Protein AF-A0A9E0WJI7-F1 (afdb_monomer)

Sequence (264 aa):
MSFRKLLLAGAALATSAAALSAPASASIIDRPHFKVLGVVIVWGANDADGSTPIATDFVINDAADTDLIAADGRTVVTGSLTATPDAAAIAASGFSALDLNGTEIGDGDGDLDLNDTFAAFDVTGATIGGSALTYDSSFYVASNTAFDITAEIQSSTVSGDFTLADVGYALSSTQTGTDGALTFGGNARDVGASGAFSAPANLAAFAAGPNLVFSGTERTADSAGSIVQQSVRFDAQYSLGPVAGYDLSQGSGSVEAQLAYTVF

Secondary structure (DSSP, 8-state):
-------------------------------------EEEEEEEEETTT--SSEEEEEEEESSS-EES----EE-EETTS-PBPPPHHHHHHHT-BS---SS-----SSSSB-TT--------TTPEE-SGGGEEEEEEEEEESS--EEEEEEEEEEEEET--GGGEEEEEEEESSEEETTEEE-TTB--HHHHSEE----SGGGGGGS-EEEEE-SS-SB-SS--TGGG-EEEEEEEEESTTT-EEGGG--EEEEEEEEEEE-

pLDDT: mean 71.77, std 17.23, range [37.66, 95.44]

Mean predicted aligned error: 14.34 Å

Structure (mmCIF, N/CA/C/O backbone):
data_AF-A0A9E0WJI7-F1
#
_entry.id   AF-A0A9E0WJI7-F1
#
loop_
_atom_site.group_PDB
_atom_site.id
_atom_site.type_symbol
_atom_site.label_atom_id
_atom_site.label_alt_id
_atom_site.label_comp_id
_atom_site.label_asym_id
_atom_site.label_entity_id
_atom_site.label_seq_id
_atom_site.pdbx_PDB_ins_code
_atom_site.Cartn_x
_atom_site.Cartn_y
_atom_site.Cartn_z
_atom_site.occupancy
_atom_site.B_iso_or_equiv
_atom_site.auth_seq_id
_atom_site.auth_comp_id
_atom_site.auth_asym_id
_atom_site.auth_atom_id
_atom_site.pdbx_PDB_model_num
ATOM 1 N N . MET A 1 1 ? 80.357 -58.635 -77.293 1.00 37.88 1 MET A N 1
ATOM 2 C CA . MET A 1 1 ? 81.149 -58.237 -76.113 1.00 37.88 1 MET A CA 1
ATOM 3 C C . MET A 1 1 ? 80.263 -58.266 -74.879 1.00 37.88 1 MET A C 1
ATOM 5 O O . MET A 1 1 ? 79.147 -57.781 -74.947 1.00 37.88 1 MET A O 1
ATOM 9 N N . SER A 1 2 ? 80.813 -58.853 -73.817 1.00 37.66 2 SER A N 1
ATOM 10 C CA . SER A 1 2 ? 80.528 -58.743 -72.379 1.00 37.66 2 SER A CA 1
ATOM 11 C C . SER A 1 2 ? 79.107 -58.875 -71.816 1.00 37.66 2 SER A C 1
ATOM 13 O O . SER A 1 2 ? 78.247 -58.011 -71.928 1.00 37.66 2 SER A O 1
ATOM 15 N N . PHE A 1 3 ? 78.990 -59.952 -71.047 1.00 41.44 3 PHE A N 1
ATOM 16 C CA . PHE A 1 3 ? 78.007 -60.289 -70.032 1.00 41.44 3 PHE A CA 1
ATOM 17 C C . PHE A 1 3 ? 78.071 -59.400 -68.769 1.00 41.44 3 PHE A C 1
ATOM 19 O O . PHE A 1 3 ? 79.143 -58.937 -68.388 1.00 41.44 3 PHE A O 1
ATOM 26 N N . ARG A 1 4 ? 76.927 -59.377 -68.058 1.00 43.25 4 ARG A N 1
ATOM 27 C CA . ARG A 1 4 ? 76.736 -59.335 -66.586 1.00 43.25 4 ARG A CA 1
ATOM 28 C C . ARG A 1 4 ? 77.092 -58.056 -65.810 1.00 43.25 4 ARG A C 1
ATOM 30 O O . ARG A 1 4 ? 78.258 -57.729 -65.641 1.00 43.25 4 ARG A O 1
ATOM 37 N N . LYS A 1 5 ? 76.064 -57.502 -65.153 1.00 45.22 5 LYS A N 1
ATOM 38 C CA . LYS A 1 5 ? 75.982 -57.125 -63.719 1.00 45.22 5 LYS A CA 1
ATOM 39 C C . LYS A 1 5 ? 74.476 -57.026 -63.377 1.00 45.22 5 LYS A C 1
ATOM 41 O O . LYS A 1 5 ? 73.755 -56.369 -64.112 1.00 45.22 5 LYS A O 1
ATOM 46 N N . LEU A 1 6 ? 73.931 -57.948 -62.568 1.00 40.91 6 LEU A N 1
ATOM 47 C CA . LEU A 1 6 ? 73.653 -57.782 -61.121 1.00 40.91 6 LEU A CA 1
ATOM 48 C C . LEU A 1 6 ? 72.697 -56.595 -60.854 1.00 40.91 6 LEU A C 1
ATOM 50 O O . LEU A 1 6 ? 72.987 -55.503 -61.306 1.00 40.91 6 LEU A O 1
ATOM 54 N N . LEU A 1 7 ? 71.601 -56.668 -60.102 1.00 42.72 7 LEU A N 1
ATOM 55 C CA . LEU A 1 7 ? 71.128 -57.650 -59.136 1.00 42.72 7 LEU A CA 1
ATOM 56 C C . LEU A 1 7 ? 69.647 -57.329 -58.832 1.00 42.72 7 LEU A C 1
ATOM 58 O O . LEU A 1 7 ? 69.239 -56.175 -58.758 1.00 42.72 7 LEU A O 1
ATOM 62 N N . LEU A 1 8 ? 68.891 -58.403 -58.663 1.00 40.06 8 LEU A N 1
ATOM 63 C CA . LEU A 1 8 ? 67.593 -58.565 -58.019 1.00 40.06 8 LEU A CA 1
ATOM 64 C C . LEU A 1 8 ? 67.468 -57.821 -56.668 1.00 40.06 8 LEU A C 1
ATOM 66 O O . LEU A 1 8 ? 68.364 -57.971 -55.843 1.00 40.06 8 LEU A O 1
ATOM 70 N N . ALA A 1 9 ? 66.352 -57.118 -56.423 1.00 40.16 9 ALA A N 1
ATOM 71 C CA . ALA A 1 9 ? 65.541 -57.183 -55.188 1.00 40.16 9 ALA A CA 1
ATOM 72 C C . ALA A 1 9 ? 64.646 -55.941 -55.017 1.00 40.16 9 ALA A C 1
ATOM 74 O O . ALA A 1 9 ? 65.104 -54.813 -55.165 1.00 40.16 9 ALA A O 1
ATOM 75 N N . GLY A 1 10 ? 63.398 -56.161 -54.595 1.00 40.16 10 GLY A N 1
ATOM 76 C CA . GLY A 1 10 ? 62.654 -55.154 -53.835 1.00 40.16 10 GLY A CA 1
ATOM 77 C C . GLY A 1 10 ? 61.413 -54.573 -54.500 1.00 40.16 10 GLY A C 1
ATOM 78 O O . GLY A 1 10 ? 61.270 -53.360 -54.571 1.00 40.16 10 GLY A O 1
ATOM 79 N N . ALA A 1 11 ? 60.467 -55.425 -54.900 1.00 49.22 11 ALA A N 1
ATOM 80 C CA . ALA A 1 11 ? 59.065 -55.045 -54.789 1.00 49.22 11 ALA A CA 1
ATOM 81 C C . ALA A 1 11 ? 58.769 -54.823 -53.296 1.00 49.22 11 ALA A C 1
ATOM 83 O O . ALA A 1 11 ? 58.695 -55.780 -52.528 1.00 49.22 11 ALA A O 1
ATOM 84 N N . ALA A 1 12 ? 58.663 -53.567 -52.877 1.00 42.00 12 ALA A N 1
ATOM 85 C CA . ALA A 1 12 ? 58.164 -53.198 -51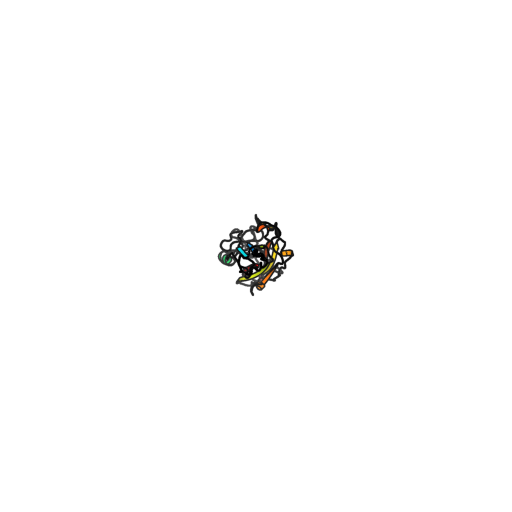.563 1.00 42.00 12 ALA A CA 1
ATOM 86 C C . ALA A 1 12 ? 57.156 -52.068 -51.747 1.00 42.00 12 ALA A C 1
ATOM 88 O O . ALA A 1 12 ? 57.456 -51.024 -52.323 1.00 42.00 12 ALA A O 1
ATOM 89 N N . LEU A 1 13 ? 55.936 -52.355 -51.306 1.00 49.84 13 LEU A N 1
ATOM 90 C CA . LEU A 1 13 ? 54.790 -51.468 -51.292 1.00 49.84 13 LEU A CA 1
ATOM 91 C C . LEU A 1 13 ? 55.154 -50.080 -50.756 1.00 49.84 13 LEU A C 1
ATOM 93 O O . LEU A 1 13 ? 55.495 -49.929 -49.588 1.00 49.84 13 LEU A O 1
ATOM 97 N N . ALA A 1 14 ? 54.951 -49.062 -51.579 1.00 42.84 14 ALA A N 1
ATOM 98 C CA . ALA A 1 14 ? 54.565 -47.751 -51.094 1.00 42.84 14 ALA A CA 1
ATOM 99 C C . ALA A 1 14 ? 53.314 -47.360 -51.874 1.00 42.84 14 ALA A C 1
ATOM 101 O O . ALA A 1 14 ? 53.349 -46.632 -52.862 1.00 42.84 14 ALA A O 1
ATOM 102 N N . THR A 1 15 ? 52.190 -47.932 -51.446 1.00 47.28 15 THR A N 1
ATOM 103 C CA . THR A 1 15 ? 50.892 -47.286 -51.583 1.00 47.28 15 THR A CA 1
ATOM 104 C C . THR A 1 15 ? 51.051 -45.873 -51.041 1.00 47.28 15 THR A C 1
ATOM 106 O O . THR A 1 15 ? 51.025 -45.668 -49.827 1.00 47.28 15 THR A O 1
ATOM 109 N N . SER A 1 16 ? 51.245 -44.905 -51.933 1.00 44.34 16 SER A N 1
ATOM 110 C CA . SER A 1 16 ? 50.993 -43.494 -51.671 1.00 44.34 16 SER A CA 1
ATOM 111 C C . SER A 1 16 ? 49.491 -43.364 -51.440 1.00 44.34 16 SER A C 1
ATOM 113 O O . SER A 1 16 ? 48.737 -42.946 -52.315 1.00 44.34 16 SER A O 1
ATOM 115 N N . ALA A 1 17 ? 49.046 -43.854 -50.281 1.00 47.72 17 ALA A N 1
ATOM 116 C CA . ALA A 1 17 ? 47.738 -43.590 -49.741 1.00 47.72 17 ALA A CA 1
ATOM 117 C C . ALA A 1 17 ? 47.589 -42.077 -49.794 1.00 47.72 17 ALA A C 1
ATOM 119 O O . ALA A 1 17 ? 48.434 -41.350 -49.269 1.00 47.72 17 ALA A O 1
ATOM 120 N N . ALA A 1 18 ? 46.564 -41.628 -50.511 1.00 48.78 18 ALA A N 1
ATOM 121 C CA . ALA A 1 18 ? 46.137 -40.253 -50.492 1.00 48.78 18 ALA A CA 1
ATOM 122 C C . ALA A 1 18 ? 46.077 -39.822 -49.025 1.00 48.78 18 ALA A C 1
ATOM 124 O O . ALA A 1 18 ? 45.197 -40.252 -48.279 1.00 48.78 18 ALA A O 1
ATOM 125 N N . ALA A 1 19 ? 47.043 -39.007 -48.604 1.00 47.97 19 ALA A N 1
ATOM 126 C CA . ALA A 1 19 ? 46.929 -38.229 -47.391 1.00 47.97 19 ALA A CA 1
ATOM 127 C C . ALA A 1 19 ? 45.861 -37.174 -47.685 1.00 47.97 19 ALA A C 1
ATOM 129 O O . ALA A 1 19 ? 46.154 -36.013 -47.950 1.00 47.97 19 ALA A O 1
ATOM 130 N N . LEU A 1 20 ? 44.602 -37.613 -47.715 1.00 51.81 20 LEU A N 1
ATOM 131 C CA . LEU A 1 20 ? 43.469 -36.746 -47.484 1.00 51.81 20 LEU A CA 1
ATOM 132 C C . LEU A 1 20 ? 43.638 -36.300 -46.038 1.00 51.81 20 LEU A C 1
ATOM 134 O O . LEU A 1 20 ? 43.204 -36.974 -45.106 1.00 51.81 20 LEU A O 1
ATOM 138 N N . SER A 1 21 ? 44.360 -35.199 -45.853 1.00 50.91 21 SER A N 1
ATOM 139 C CA . SER A 1 21 ? 44.311 -34.427 -44.628 1.00 50.91 21 SER A CA 1
ATOM 140 C C . SER A 1 21 ? 42.864 -33.969 -44.478 1.00 50.91 21 SER A C 1
ATOM 142 O O . SER A 1 21 ? 42.477 -32.925 -45.004 1.00 50.91 21 SER A O 1
ATOM 144 N N . ALA A 1 22 ? 42.032 -34.784 -43.831 1.00 63.62 22 ALA A N 1
ATOM 145 C CA . ALA A 1 22 ? 40.773 -34.286 -43.319 1.00 63.62 22 ALA A CA 1
ATOM 146 C C . ALA A 1 22 ? 41.144 -33.109 -42.405 1.00 63.62 22 ALA A C 1
ATOM 148 O O . ALA A 1 22 ? 42.009 -33.284 -41.536 1.00 63.62 22 ALA A O 1
ATOM 149 N N . PRO A 1 23 ? 40.599 -31.902 -42.627 1.00 59.28 23 PRO A N 1
ATOM 150 C CA . PRO A 1 23 ? 40.870 -30.802 -41.724 1.00 59.28 23 PRO A CA 1
ATOM 151 C C . PRO A 1 23 ? 40.467 -31.251 -40.318 1.00 59.28 23 PRO A C 1
ATOM 153 O O . PRO A 1 23 ? 39.363 -31.752 -40.108 1.00 59.28 23 PRO A O 1
ATOM 156 N N . ALA A 1 24 ? 41.383 -31.118 -39.360 1.00 55.19 24 ALA A N 1
ATOM 157 C CA . ALA A 1 24 ? 41.053 -31.288 -37.956 1.00 55.19 24 ALA A CA 1
ATOM 158 C C . ALA A 1 24 ? 40.096 -30.150 -37.575 1.00 55.19 24 ALA A C 1
ATOM 160 O O . ALA A 1 24 ? 40.518 -29.022 -37.331 1.00 55.19 24 ALA A O 1
ATOM 161 N N . SER A 1 25 ? 38.794 -30.421 -37.606 1.00 63.91 25 SER A N 1
ATOM 162 C CA . SER A 1 25 ? 37.768 -29.471 -37.189 1.00 63.91 25 SER A CA 1
ATOM 163 C C . SER A 1 25 ? 37.541 -29.612 -35.688 1.00 63.91 25 SER A C 1
ATOM 165 O O . SER A 1 25 ? 36.982 -30.603 -35.227 1.00 63.91 25 SER A O 1
ATOM 167 N N . ALA A 1 26 ? 37.971 -28.609 -34.928 1.00 54.22 26 ALA A N 1
ATOM 168 C CA . ALA A 1 26 ? 37.565 -28.410 -33.543 1.00 54.22 26 ALA A CA 1
ATOM 169 C C . ALA A 1 26 ? 36.539 -27.271 -33.497 1.00 54.22 26 ALA A C 1
ATOM 171 O O . ALA A 1 26 ? 36.721 -26.241 -34.145 1.00 54.22 26 ALA A O 1
ATOM 172 N N . SER A 1 27 ? 35.454 -27.461 -32.749 1.00 60.81 27 SER A N 1
ATOM 173 C CA . SER A 1 27 ? 34.442 -26.438 -32.484 1.00 60.81 27 SER A CA 1
ATOM 174 C C . SER A 1 27 ? 34.423 -26.168 -30.984 1.00 60.81 27 SER A C 1
ATOM 176 O O . SER A 1 27 ? 34.337 -27.100 -30.186 1.00 60.81 27 SER A O 1
ATOM 178 N N . ILE A 1 28 ? 34.523 -24.895 -30.610 1.00 51.12 28 ILE A N 1
ATOM 179 C CA . ILE A 1 28 ? 34.227 -24.412 -29.262 1.00 51.12 28 ILE A CA 1
ATOM 180 C C . ILE A 1 28 ? 32.879 -23.706 -29.370 1.00 51.12 28 ILE A C 1
ATOM 182 O O . ILE A 1 28 ? 32.719 -22.802 -30.189 1.00 51.12 28 ILE A O 1
ATOM 186 N N . ILE A 1 29 ? 31.902 -24.163 -28.588 1.00 64.56 29 ILE A N 1
ATOM 187 C CA . ILE A 1 29 ? 30.572 -23.557 -28.522 1.00 64.56 29 ILE A CA 1
ATOM 188 C C . ILE A 1 29 ? 30.549 -22.677 -27.278 1.00 64.56 29 ILE A C 1
ATOM 190 O O . ILE A 1 29 ? 30.505 -23.195 -26.162 1.00 64.56 29 ILE A O 1
ATOM 194 N N . ASP A 1 30 ? 30.586 -21.363 -27.479 1.00 50.12 30 ASP A N 1
ATOM 195 C CA . ASP A 1 30 ? 30.285 -20.397 -26.427 1.00 50.12 30 ASP A CA 1
ATOM 196 C C . ASP A 1 30 ? 28.763 -20.352 -26.197 1.00 50.12 30 ASP A C 1
ATOM 198 O O . ASP A 1 30 ? 27.977 -20.417 -27.146 1.00 50.12 30 ASP A O 1
ATOM 202 N N . ARG A 1 31 ? 28.341 -20.307 -24.931 1.00 57.91 31 ARG A N 1
ATOM 203 C CA . ARG A 1 31 ? 26.928 -20.262 -24.517 1.00 57.91 31 ARG A CA 1
ATOM 204 C C . ARG A 1 31 ? 26.738 -19.184 -23.448 1.00 57.91 31 ARG A C 1
ATOM 206 O O . ARG A 1 31 ? 26.417 -19.523 -22.307 1.00 57.91 31 ARG A O 1
ATOM 213 N N . PRO A 1 32 ? 26.967 -17.900 -23.771 1.00 48.28 32 PRO A N 1
ATOM 214 C CA . PRO A 1 32 ? 26.779 -16.847 -22.792 1.00 48.28 32 PRO A CA 1
ATOM 215 C C . PRO A 1 32 ? 25.289 -16.750 -22.436 1.00 48.28 32 PRO A C 1
ATOM 217 O O . PRO A 1 32 ? 24.433 -16.665 -23.317 1.00 48.28 32 PRO A O 1
ATOM 220 N N . HIS A 1 33 ? 24.979 -16.788 -21.140 1.00 45.59 33 HIS A N 1
ATOM 221 C CA . HIS A 1 33 ? 23.627 -16.619 -20.611 1.00 45.59 33 HIS A CA 1
ATOM 222 C C . HIS A 1 33 ? 23.569 -15.320 -19.809 1.00 45.59 33 HIS A C 1
ATOM 224 O O . HIS A 1 33 ? 24.154 -15.220 -18.732 1.00 45.59 33 HIS A O 1
ATOM 230 N N . PHE A 1 34 ? 22.857 -14.332 -20.346 1.00 45.16 34 PHE A N 1
ATOM 231 C CA . PHE A 1 34 ? 22.546 -13.084 -19.660 1.00 45.16 34 PHE A CA 1
ATOM 232 C C . PHE A 1 34 ? 21.074 -13.126 -19.246 1.00 45.16 34 PHE A C 1
ATOM 234 O O . PHE A 1 34 ? 20.205 -13.295 -20.099 1.00 45.16 34 PHE A O 1
ATOM 241 N N . LYS A 1 35 ? 20.794 -12.985 -17.947 1.00 54.22 35 LYS A N 1
ATOM 242 C CA . LYS A 1 35 ? 19.434 -12.907 -17.399 1.00 54.22 35 LYS A CA 1
ATOM 243 C C . LYS A 1 35 ? 19.318 -11.636 -16.570 1.00 54.22 35 LYS A C 1
ATOM 245 O O . LYS A 1 35 ? 20.158 -11.394 -15.710 1.00 54.22 35 LYS A O 1
ATOM 250 N N . VAL A 1 36 ? 18.280 -10.853 -16.838 1.00 57.91 36 VAL A N 1
ATOM 251 C CA . VAL A 1 36 ? 17.826 -9.758 -15.976 1.00 57.91 36 VAL A CA 1
ATOM 252 C C . VAL A 1 36 ? 16.492 -10.213 -15.401 1.00 57.91 36 VAL A C 1
ATOM 254 O O . VAL A 1 36 ? 15.621 -10.636 -16.160 1.00 57.91 36 VAL A O 1
ATOM 257 N N . LEU A 1 37 ? 16.382 -10.226 -14.076 1.00 69.88 37 LEU A N 1
ATOM 258 C CA . LEU A 1 37 ? 15.170 -10.638 -13.372 1.00 69.88 37 LEU A CA 1
ATOM 259 C C . LEU A 1 37 ? 14.195 -9.464 -13.260 1.00 69.88 37 LEU A C 1
ATOM 261 O O . LEU A 1 37 ? 14.596 -8.299 -13.387 1.00 69.88 37 LEU A O 1
ATOM 265 N N . GLY A 1 38 ? 12.920 -9.788 -13.045 1.00 69.12 38 GLY A N 1
ATOM 266 C CA . GLY A 1 38 ? 11.967 -8.785 -12.595 1.00 69.12 38 GLY A CA 1
ATOM 267 C C . GLY A 1 38 ? 12.397 -8.284 -11.216 1.00 69.12 38 GLY A C 1
ATOM 268 O O . GLY A 1 38 ? 12.918 -9.057 -10.419 1.00 69.12 38 GLY A O 1
ATOM 269 N N . VAL A 1 39 ? 12.258 -6.992 -10.967 1.00 75.56 39 VAL A N 1
ATOM 270 C CA . VAL A 1 39 ? 12.559 -6.352 -9.691 1.00 75.56 39 VAL A CA 1
ATOM 271 C C . VAL A 1 39 ? 11.404 -5.425 -9.369 1.00 75.56 39 VAL A C 1
ATOM 273 O O . VAL A 1 39 ? 11.041 -4.594 -10.208 1.00 75.56 39 VAL A O 1
ATOM 276 N N . VAL A 1 40 ? 10.883 -5.562 -8.156 1.00 76.94 40 VAL A N 1
ATOM 277 C CA . VAL A 1 40 ? 9.900 -4.670 -7.549 1.00 76.94 40 VAL A CA 1
ATOM 278 C C . VAL A 1 40 ? 10.547 -4.037 -6.323 1.00 76.94 40 VAL A C 1
ATOM 280 O O . VAL A 1 40 ? 11.153 -4.721 -5.505 1.00 76.94 40 VAL A O 1
ATOM 283 N N . ILE A 1 41 ? 10.453 -2.718 -6.223 1.00 77.50 41 ILE A N 1
ATOM 284 C CA . ILE A 1 41 ? 10.956 -1.937 -5.098 1.00 77.50 41 ILE A CA 1
ATOM 285 C C . ILE A 1 41 ? 9.767 -1.222 -4.481 1.00 77.50 41 ILE A C 1
ATOM 287 O O . ILE A 1 41 ? 9.134 -0.399 -5.152 1.00 77.50 41 ILE A O 1
ATOM 291 N N . VAL A 1 42 ? 9.502 -1.506 -3.211 1.00 76.88 42 VAL A N 1
ATOM 292 C CA . VAL A 1 42 ? 8.516 -0.776 -2.412 1.00 76.88 42 VAL A CA 1
ATOM 293 C C . VAL A 1 42 ? 9.261 0.159 -1.471 1.00 76.88 42 VAL A C 1
ATOM 295 O O . VAL A 1 42 ? 10.277 -0.209 -0.875 1.00 76.88 42 VAL A O 1
ATOM 298 N N . TRP A 1 43 ? 8.800 1.401 -1.372 1.00 81.06 43 TRP A N 1
ATOM 299 C CA . TRP A 1 43 ? 9.414 2.385 -0.490 1.00 81.06 43 TRP A CA 1
ATOM 300 C C . TRP A 1 43 ? 8.381 3.292 0.178 1.00 81.06 43 TRP A C 1
ATOM 302 O O . TRP A 1 43 ? 7.293 3.540 -0.349 1.00 81.06 43 TRP A O 1
ATOM 312 N N . GLY A 1 44 ? 8.750 3.772 1.365 1.00 80.75 44 GLY A N 1
ATOM 313 C CA . GLY A 1 44 ? 7.889 4.511 2.282 1.00 80.75 44 GLY A CA 1
ATOM 314 C C . GLY A 1 44 ? 8.675 4.961 3.513 1.00 80.75 44 GLY A C 1
ATOM 315 O O . GLY A 1 44 ? 9.764 5.532 3.383 1.00 80.75 44 GLY A O 1
ATOM 316 N N . ALA A 1 45 ? 8.129 4.697 4.696 1.00 77.88 45 ALA A N 1
ATOM 317 C CA . ALA A 1 45 ? 8.767 4.935 5.984 1.00 77.88 45 ALA A CA 1
ATOM 318 C C . ALA A 1 45 ? 9.389 3.667 6.573 1.00 77.88 45 ALA A C 1
ATOM 320 O O . ALA A 1 45 ? 8.905 2.562 6.351 1.00 77.88 45 ALA A O 1
ATOM 321 N N . ASN A 1 46 ? 10.439 3.825 7.374 1.00 73.38 46 ASN A N 1
ATOM 322 C CA . ASN A 1 46 ? 11.007 2.734 8.160 1.00 73.38 46 ASN A CA 1
ATOM 323 C C . ASN A 1 46 ? 10.110 2.389 9.360 1.00 73.38 46 ASN A C 1
ATOM 325 O O . ASN A 1 46 ? 9.728 3.275 10.134 1.00 73.38 46 ASN A O 1
ATOM 329 N N . ASP A 1 47 ? 9.826 1.100 9.556 1.00 72.56 47 ASP A N 1
ATOM 330 C CA . ASP A 1 47 ? 9.035 0.618 10.689 1.00 72.56 47 ASP A CA 1
ATOM 331 C C . ASP A 1 47 ? 9.760 0.700 12.051 1.00 72.56 47 ASP A C 1
ATOM 333 O O . ASP A 1 47 ? 9.144 0.784 13.111 1.00 72.56 47 ASP A O 1
ATOM 337 N N . ALA A 1 48 ? 11.087 0.792 12.089 1.00 70.69 48 ALA A N 1
ATOM 338 C CA . ALA A 1 48 ? 11.787 0.910 13.371 1.00 70.69 48 ALA A CA 1
ATOM 339 C C . ALA A 1 48 ? 11.654 2.310 14.001 1.00 70.69 48 ALA A C 1
ATOM 341 O O . ALA A 1 48 ? 11.490 2.438 15.214 1.00 70.69 48 ALA A O 1
ATOM 342 N N . ASP A 1 49 ? 11.749 3.368 13.191 1.00 71.75 49 ASP A N 1
ATOM 343 C CA . ASP A 1 49 ? 11.920 4.745 13.682 1.00 71.75 49 ASP A CA 1
ATOM 344 C C . ASP A 1 49 ? 11.109 5.811 12.926 1.00 71.75 49 ASP A C 1
ATOM 346 O O . ASP A 1 49 ? 11.133 6.977 13.314 1.00 71.75 49 ASP A O 1
ATOM 350 N N . GLY A 1 50 ? 10.385 5.434 11.867 1.00 66.56 50 GLY A N 1
ATOM 351 C CA . GLY A 1 50 ? 9.558 6.357 11.083 1.00 66.56 50 GLY A CA 1
ATOM 352 C C . GLY A 1 50 ? 10.358 7.248 10.131 1.00 66.56 50 GLY A C 1
ATOM 353 O O . GLY A 1 50 ? 9.816 8.211 9.596 1.00 66.56 50 GLY A O 1
ATOM 354 N N . SER A 1 51 ? 11.643 6.962 9.903 1.00 76.56 51 SER A N 1
ATOM 355 C CA . SER A 1 51 ? 12.458 7.731 8.957 1.00 76.56 51 SER A CA 1
ATOM 356 C C . SER A 1 51 ? 12.003 7.532 7.503 1.00 76.56 51 SER A C 1
ATOM 358 O O . SER A 1 51 ? 11.667 6.424 7.083 1.00 76.56 51 SER A O 1
ATOM 360 N N . THR A 1 52 ? 11.987 8.617 6.723 1.00 68.62 52 THR A N 1
ATOM 361 C CA . THR A 1 52 ? 11.483 8.662 5.338 1.00 68.62 52 THR A CA 1
ATOM 362 C C . THR A 1 52 ? 12.357 9.541 4.429 1.00 68.62 52 THR A C 1
ATOM 364 O O . THR A 1 52 ? 12.977 10.498 4.905 1.00 68.62 52 THR A O 1
ATOM 367 N N . PRO A 1 53 ? 12.391 9.280 3.103 1.00 61.38 53 PRO A N 1
ATOM 368 C CA . PRO A 1 53 ? 11.949 8.057 2.426 1.00 61.38 53 PRO A CA 1
ATOM 369 C C . PRO A 1 53 ? 13.025 6.955 2.480 1.00 61.38 53 PRO A C 1
ATOM 371 O O . PRO A 1 53 ? 14.214 7.233 2.302 1.00 61.38 53 PRO A O 1
ATOM 374 N N . ILE A 1 54 ? 12.616 5.698 2.680 1.00 69.69 54 ILE A N 1
ATOM 375 C CA . ILE A 1 54 ? 13.503 4.521 2.716 1.00 69.69 54 ILE A CA 1
ATOM 376 C C . ILE A 1 54 ? 12.925 3.407 1.835 1.00 69.69 54 ILE A C 1
ATOM 378 O O . ILE A 1 54 ? 11.714 3.202 1.806 1.00 69.69 54 ILE A O 1
ATOM 382 N N . ALA A 1 55 ? 13.792 2.703 1.095 1.00 69.25 55 ALA A N 1
ATOM 383 C CA . ALA A 1 55 ? 13.419 1.468 0.406 1.00 69.25 55 ALA A CA 1
ATOM 384 C C . ALA A 1 55 ? 13.213 0.367 1.445 1.00 69.25 55 ALA A C 1
ATOM 386 O O . ALA A 1 55 ? 14.158 0.013 2.151 1.00 69.25 55 ALA A O 1
ATOM 387 N N . THR A 1 56 ? 11.977 -0.103 1.555 1.00 66.44 56 THR A N 1
ATOM 388 C CA . THR A 1 56 ? 11.547 -1.037 2.596 1.00 66.44 56 THR A CA 1
ATOM 389 C C . THR A 1 56 ? 11.540 -2.462 2.075 1.00 66.44 56 THR A C 1
ATOM 391 O O . THR A 1 56 ? 11.944 -3.351 2.798 1.00 66.44 56 THR A O 1
ATOM 394 N N . ASP A 1 57 ? 11.203 -2.667 0.802 1.00 64.94 57 ASP A N 1
ATOM 395 C CA . ASP A 1 57 ? 11.177 -3.999 0.196 1.00 64.94 57 ASP A CA 1
ATOM 396 C C . ASP A 1 57 ? 11.880 -3.989 -1.170 1.00 64.94 57 ASP A C 1
ATOM 398 O O . ASP A 1 57 ? 11.772 -3.029 -1.948 1.00 64.94 57 ASP A O 1
ATOM 402 N N . PHE A 1 58 ? 12.621 -5.058 -1.454 1.00 73.62 58 PHE A N 1
ATOM 403 C CA . PHE A 1 58 ? 13.265 -5.305 -2.737 1.00 73.62 58 PHE A CA 1
ATOM 404 C C . PHE A 1 58 ? 13.058 -6.767 -3.127 1.00 73.62 58 PHE A C 1
ATOM 406 O O . PHE A 1 58 ? 13.850 -7.643 -2.766 1.00 73.62 58 PHE A O 1
ATOM 413 N N . VAL A 1 59 ? 12.029 -7.004 -3.934 1.00 69.25 59 VAL A N 1
ATOM 414 C CA . VAL A 1 59 ? 11.671 -8.335 -4.419 1.00 69.25 59 VAL A CA 1
ATOM 415 C C . VAL A 1 59 ? 12.307 -8.568 -5.778 1.00 69.25 59 VAL A C 1
ATOM 417 O O . VAL A 1 59 ? 12.118 -7.801 -6.729 1.00 69.25 59 VAL A O 1
ATOM 420 N N . ILE A 1 60 ? 13.057 -9.659 -5.893 1.00 70.56 60 ILE A N 1
ATOM 421 C CA . ILE A 1 60 ? 13.504 -10.185 -7.176 1.00 70.56 60 ILE A CA 1
ATOM 422 C C . ILE A 1 60 ? 12.513 -11.252 -7.619 1.00 70.56 60 ILE A C 1
ATOM 424 O O . ILE A 1 60 ? 12.441 -12.311 -7.005 1.00 70.56 60 ILE A O 1
ATOM 428 N N . ASN A 1 61 ? 1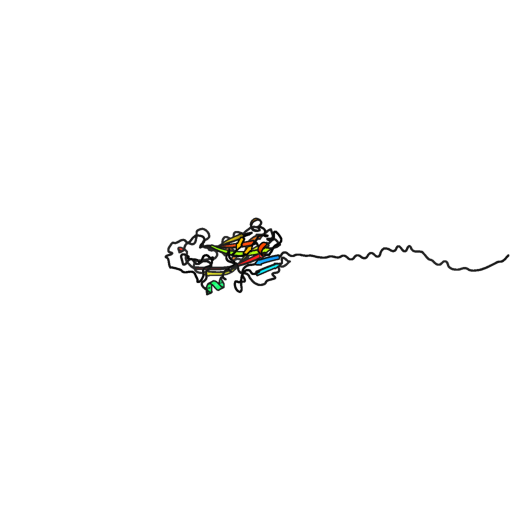1.839 -11.013 -8.743 1.00 67.31 61 ASN A N 1
ATOM 429 C CA . ASN A 1 61 ? 10.975 -11.990 -9.394 1.00 67.31 61 ASN A CA 1
ATOM 430 C C . ASN A 1 61 ? 11.832 -13.119 -9.993 1.00 67.31 61 ASN A C 1
ATOM 432 O O . ASN A 1 61 ? 12.317 -13.068 -11.137 1.00 67.31 61 ASN A O 1
ATOM 436 N N . ASP A 1 62 ? 12.109 -14.103 -9.146 1.00 68.12 62 ASP A N 1
ATOM 437 C CA . ASP A 1 62 ? 12.741 -15.369 -9.457 1.00 68.12 62 ASP A CA 1
ATOM 438 C C . ASP A 1 62 ? 11.770 -16.526 -9.174 1.00 68.12 62 ASP A C 1
ATOM 440 O O . ASP A 1 62 ? 10.563 -16.351 -9.210 1.00 68.12 62 ASP A O 1
ATOM 444 N N . ALA A 1 63 ? 12.251 -17.757 -8.988 1.00 67.50 63 ALA A N 1
ATOM 445 C CA . ALA A 1 63 ? 11.328 -18.870 -8.747 1.00 67.50 63 ALA A CA 1
ATOM 446 C C . ALA A 1 63 ? 10.626 -18.801 -7.374 1.00 67.50 63 ALA A C 1
ATOM 448 O O . ALA A 1 63 ? 9.737 -19.617 -7.130 1.00 67.50 63 ALA A O 1
ATOM 449 N N . ALA A 1 64 ? 11.064 -17.910 -6.482 1.00 68.00 64 ALA A N 1
ATOM 450 C CA . ALA A 1 64 ? 10.603 -17.810 -5.105 1.00 68.00 64 ALA A CA 1
ATOM 451 C C . ALA A 1 64 ? 10.249 -16.373 -4.684 1.00 68.00 64 ALA A C 1
ATOM 453 O O . ALA A 1 64 ? 10.003 -16.176 -3.499 1.00 68.00 64 ALA A O 1
ATOM 454 N N . ASP A 1 65 ? 10.259 -15.410 -5.615 1.00 65.56 65 ASP A N 1
ATOM 455 C CA . ASP A 1 65 ? 10.082 -13.976 -5.348 1.00 65.56 65 ASP A CA 1
ATOM 456 C C . ASP A 1 65 ? 10.931 -13.512 -4.154 1.00 65.56 65 ASP A C 1
ATOM 458 O O . ASP A 1 65 ? 10.442 -13.086 -3.111 1.00 65.56 65 ASP A O 1
ATOM 462 N N . THR A 1 66 ? 12.248 -13.693 -4.289 1.00 62.47 66 THR A N 1
ATOM 463 C CA . THR A 1 66 ? 13.202 -13.481 -3.195 1.00 62.47 66 THR A CA 1
ATOM 464 C C . THR A 1 66 ? 13.243 -12.015 -2.752 1.00 62.47 66 THR A C 1
ATOM 466 O O . THR A 1 66 ? 13.737 -11.159 -3.491 1.00 62.47 66 THR A O 1
ATOM 469 N N . ASP A 1 67 ? 12.824 -11.760 -1.514 1.00 67.88 67 ASP A N 1
ATOM 470 C CA . ASP A 1 67 ? 13.028 -10.499 -0.795 1.00 67.88 67 ASP A CA 1
ATOM 471 C C . ASP A 1 67 ? 14.493 -10.363 -0.318 1.00 67.88 67 ASP A C 1
ATOM 473 O O . ASP A 1 67 ? 15.061 -11.257 0.324 1.00 67.88 67 ASP A O 1
ATOM 477 N N . LEU A 1 68 ? 15.136 -9.248 -0.677 1.00 63.75 68 LEU A N 1
ATOM 478 C CA . LEU A 1 68 ? 16.508 -8.911 -0.287 1.00 63.75 68 LEU A CA 1
ATOM 479 C C . LEU A 1 68 ? 16.611 -7.983 0.932 1.00 63.75 68 LEU A C 1
ATOM 481 O O . LEU A 1 68 ? 17.717 -7.812 1.460 1.00 63.75 68 LEU A O 1
ATOM 485 N N . ILE A 1 69 ? 15.512 -7.371 1.364 1.00 65.75 69 ILE A N 1
ATOM 486 C CA . ILE A 1 69 ? 15.443 -6.451 2.495 1.00 65.75 69 ILE A CA 1
ATOM 487 C C . ILE A 1 69 ? 14.384 -6.982 3.460 1.00 65.75 69 ILE A C 1
ATOM 489 O O . ILE A 1 69 ? 13.229 -6.605 3.404 1.00 65.75 69 ILE A O 1
ATOM 493 N N . ALA A 1 70 ? 14.821 -7.791 4.426 1.00 64.38 70 ALA A N 1
ATOM 494 C CA . ALA A 1 70 ? 13.948 -8.396 5.438 1.00 64.38 70 ALA A CA 1
ATOM 495 C C . ALA A 1 70 ? 13.381 -7.399 6.482 1.00 64.38 70 ALA A C 1
ATOM 497 O O . ALA A 1 70 ? 13.159 -7.784 7.630 1.00 64.38 70 ALA A O 1
ATOM 498 N N . ALA A 1 71 ? 13.268 -6.111 6.145 1.00 65.62 71 ALA A N 1
ATOM 499 C CA . ALA A 1 71 ? 12.775 -5.061 7.027 1.00 65.62 71 ALA A CA 1
ATOM 500 C C . ALA A 1 71 ? 11.399 -4.593 6.555 1.00 65.62 71 ALA A C 1
ATOM 502 O O . ALA A 1 71 ? 11.251 -4.155 5.422 1.00 65.62 71 ALA A O 1
ATOM 503 N N . ASP A 1 72 ? 10.413 -4.620 7.444 1.00 69.75 72 ASP A N 1
ATOM 504 C CA . ASP A 1 72 ? 9.070 -4.160 7.110 1.00 69.75 72 ASP A CA 1
ATOM 505 C C . ASP A 1 72 ? 9.016 -2.628 6.959 1.00 69.75 72 ASP A C 1
ATOM 507 O O . ASP A 1 72 ? 9.762 -1.869 7.593 1.00 69.75 72 ASP A O 1
ATOM 511 N N . GLY A 1 73 ? 8.125 -2.164 6.083 1.00 70.31 73 GLY A N 1
ATOM 512 C CA . GLY A 1 73 ? 7.877 -0.747 5.835 1.00 70.31 73 GLY A CA 1
ATOM 513 C C . GLY A 1 73 ? 6.603 -0.231 6.495 1.00 70.31 73 GLY A C 1
ATOM 514 O O . GLY A 1 73 ? 5.656 -0.980 6.721 1.00 70.31 73 GLY A O 1
ATOM 515 N N . ARG A 1 74 ? 6.550 1.083 6.724 1.00 74.31 74 ARG A N 1
ATOM 516 C CA . ARG A 1 74 ? 5.330 1.828 7.058 1.00 74.31 74 ARG A CA 1
ATOM 517 C C . ARG A 1 74 ? 4.896 2.718 5.901 1.00 74.31 74 ARG A C 1
ATOM 519 O O . ARG A 1 74 ? 5.721 3.228 5.138 1.00 74.31 74 ARG A O 1
ATOM 526 N N . THR A 1 75 ? 3.590 2.927 5.789 1.00 76.19 75 THR A N 1
ATOM 527 C CA . THR A 1 75 ? 3.022 3.923 4.877 1.00 76.19 75 THR A CA 1
ATOM 528 C C . THR A 1 75 ? 3.376 5.345 5.319 1.00 76.19 75 THR A C 1
ATOM 530 O O . THR A 1 75 ? 3.857 5.574 6.431 1.00 76.19 75 THR A O 1
ATOM 533 N N . VAL A 1 76 ? 3.148 6.315 4.438 1.00 78.00 76 VAL A N 1
ATOM 534 C CA . VAL A 1 76 ? 3.222 7.749 4.749 1.00 78.00 76 VAL A CA 1
ATOM 535 C C . VAL A 1 76 ? 1.847 8.396 4.612 1.00 78.00 76 VAL A C 1
ATOM 537 O O . VAL A 1 76 ? 1.002 7.878 3.883 1.00 78.00 76 VAL A O 1
ATOM 540 N N . VAL A 1 77 ? 1.618 9.517 5.292 1.00 78.19 77 VAL A N 1
ATOM 541 C CA . VAL A 1 77 ? 0.407 10.328 5.100 1.00 78.19 77 VAL A CA 1
ATOM 542 C C . VAL A 1 77 ? 0.368 10.826 3.655 1.00 78.19 77 VAL A C 1
ATOM 544 O O . VAL A 1 77 ? 1.356 11.366 3.147 1.00 78.19 77 VAL A O 1
ATOM 547 N N . THR A 1 78 ? -0.763 10.631 2.979 1.00 77.19 78 THR A N 1
ATOM 548 C CA . THR A 1 78 ? -0.908 10.949 1.550 1.00 77.19 78 THR A CA 1
ATOM 549 C C . THR A 1 78 ? -0.604 12.423 1.270 1.00 77.19 78 THR A C 1
ATOM 551 O O . THR A 1 78 ? -1.182 13.313 1.886 1.00 77.19 78 THR A O 1
ATOM 554 N N . GLY A 1 79 ? 0.286 12.712 0.310 1.00 75.19 79 GLY A N 1
ATOM 555 C CA . GLY A 1 79 ? 0.706 14.089 -0.001 1.00 75.19 79 GLY A CA 1
ATOM 556 C C . GLY A 1 79 ? 1.866 14.609 0.861 1.00 75.19 79 GLY A C 1
ATOM 557 O O . GLY A 1 79 ? 2.407 15.685 0.586 1.00 75.19 79 GLY A O 1
ATOM 558 N N . SER A 1 80 ? 2.294 13.833 1.857 1.00 77.25 80 SER A N 1
ATOM 559 C CA . SER A 1 80 ? 3.430 14.108 2.734 1.00 77.25 80 SER A CA 1
ATOM 560 C C . SER A 1 80 ? 4.466 12.974 2.678 1.00 77.25 80 SER A C 1
ATOM 562 O O . SER A 1 80 ? 4.287 11.946 2.030 1.00 77.25 80 SER A O 1
ATOM 564 N N . LEU A 1 81 ? 5.593 13.183 3.359 1.00 76.38 81 LEU A N 1
ATOM 565 C CA . LEU A 1 81 ? 6.573 12.143 3.680 1.00 76.38 81 LEU A CA 1
ATOM 566 C C . LEU A 1 81 ? 6.558 11.803 5.178 1.00 76.38 81 LEU A C 1
ATOM 568 O O . LEU A 1 81 ? 7.490 11.171 5.665 1.00 76.38 81 LEU A O 1
ATOM 572 N N . THR A 1 82 ? 5.544 12.240 5.924 1.00 77.56 82 THR A N 1
ATOM 573 C CA . THR A 1 82 ? 5.357 11.879 7.335 1.00 77.56 82 THR A CA 1
ATOM 574 C C . THR A 1 82 ? 4.973 10.406 7.434 1.00 77.56 82 THR A C 1
ATOM 576 O O . THR A 1 82 ? 4.034 9.976 6.770 1.00 77.56 82 THR A O 1
ATOM 579 N N . ALA A 1 83 ? 5.708 9.623 8.224 1.00 72.94 83 ALA A N 1
ATOM 580 C CA . ALA A 1 83 ? 5.391 8.217 8.458 1.00 72.94 83 ALA A CA 1
ATOM 581 C C . ALA A 1 83 ? 4.069 8.073 9.216 1.00 72.94 83 ALA A C 1
ATOM 583 O O . ALA A 1 83 ? 3.874 8.750 10.222 1.00 72.94 83 ALA A O 1
ATOM 584 N N . THR A 1 84 ? 3.206 7.154 8.782 1.00 69.62 84 THR A N 1
ATOM 585 C CA . THR A 1 84 ? 1.970 6.863 9.514 1.00 69.62 84 THR A CA 1
ATOM 586 C C . THR A 1 84 ? 2.297 6.231 10.870 1.00 69.62 84 THR A C 1
ATOM 588 O O . THR A 1 84 ? 3.183 5.367 10.931 1.00 69.62 84 THR A O 1
ATOM 591 N N . PRO A 1 85 ? 1.595 6.606 11.949 1.00 64.44 85 PRO A N 1
ATOM 592 C CA . PRO A 1 85 ? 1.832 6.033 13.266 1.00 64.44 85 PRO A CA 1
ATOM 593 C C . PRO A 1 85 ? 1.480 4.534 13.307 1.00 64.44 85 PRO A C 1
ATOM 595 O O . PRO A 1 85 ? 0.542 4.077 12.657 1.00 64.44 85 PRO A O 1
ATOM 598 N N . ASP A 1 86 ? 2.246 3.755 14.075 1.00 64.81 86 ASP A N 1
ATOM 599 C CA . ASP A 1 86 ? 1.959 2.336 14.321 1.00 64.81 86 ASP A CA 1
ATOM 600 C C . ASP A 1 86 ? 0.753 2.200 15.263 1.00 64.81 86 ASP A C 1
ATOM 602 O O . ASP A 1 86 ? 0.762 2.751 16.366 1.00 64.81 86 ASP A O 1
ATOM 606 N N . ALA A 1 87 ? -0.257 1.426 14.857 1.00 56.69 87 ALA A N 1
ATOM 607 C CA . ALA A 1 87 ? -1.449 1.142 15.653 1.00 56.69 87 ALA A CA 1
ATOM 608 C C . ALA A 1 87 ? -1.120 0.626 17.069 1.00 56.69 87 ALA A C 1
ATOM 610 O O . ALA A 1 87 ? -1.791 1.000 18.029 1.00 56.69 87 ALA A O 1
ATOM 611 N N . ALA A 1 88 ? -0.050 -0.160 17.239 1.00 53.31 88 ALA A N 1
ATOM 612 C CA . ALA A 1 88 ? 0.366 -0.637 18.560 1.00 53.31 88 ALA A CA 1
ATOM 613 C C . ALA A 1 88 ? 1.008 0.463 19.431 1.00 53.31 88 ALA A C 1
ATOM 615 O O . ALA A 1 88 ? 0.918 0.415 20.662 1.00 53.31 88 ALA A O 1
ATOM 616 N N . ALA A 1 89 ? 1.644 1.463 18.815 1.00 50.47 89 ALA A N 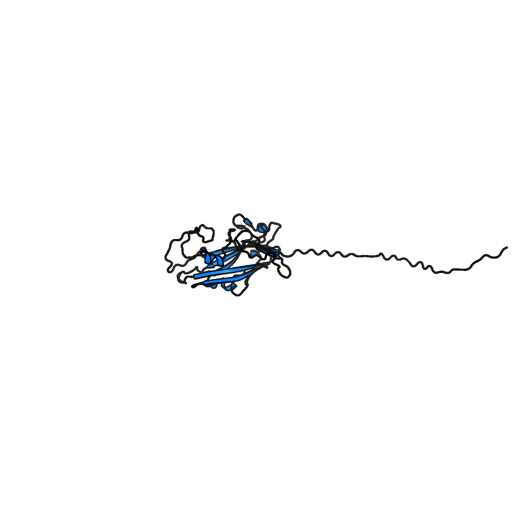1
ATOM 617 C CA . ALA A 1 89 ? 2.225 2.614 19.505 1.00 50.47 89 ALA A CA 1
ATOM 618 C C . ALA A 1 89 ? 1.163 3.670 19.868 1.00 50.47 89 ALA A C 1
ATOM 620 O O . ALA A 1 89 ? 1.231 4.250 20.953 1.00 50.47 89 ALA A O 1
ATOM 621 N N . ILE A 1 90 ? 0.154 3.848 19.006 1.00 52.25 90 ILE A N 1
ATOM 622 C CA . ILE A 1 90 ? -1.014 4.738 19.161 1.00 52.25 90 ILE A CA 1
ATOM 623 C C . ILE A 1 90 ? -1.730 4.505 20.501 1.00 52.25 90 ILE A C 1
ATOM 625 O O . ILE A 1 90 ? -1.949 5.456 21.259 1.00 52.25 90 ILE A O 1
ATOM 629 N N . ALA A 1 91 ? -1.995 3.246 20.865 1.00 46.69 91 ALA A N 1
ATOM 630 C CA . ALA A 1 91 ? -2.660 2.891 22.123 1.00 46.69 91 ALA A CA 1
ATOM 631 C C . ALA A 1 91 ? -1.883 3.318 23.391 1.00 46.69 91 ALA A C 1
ATOM 633 O O . ALA A 1 91 ? -2.474 3.485 24.461 1.00 46.69 91 ALA A O 1
ATOM 634 N N . ALA A 1 92 ? -0.560 3.501 23.297 1.00 43.31 92 ALA A N 1
ATOM 635 C CA . ALA A 1 92 ? 0.293 3.917 24.412 1.00 43.31 92 ALA A CA 1
ATOM 636 C C . ALA A 1 92 ? 0.546 5.436 24.458 1.00 43.31 92 ALA A C 1
ATOM 638 O O . ALA A 1 92 ? 0.878 5.965 25.522 1.00 43.31 92 ALA A O 1
ATOM 639 N N . SER A 1 93 ? 0.409 6.130 23.327 1.00 42.44 93 SER A N 1
ATOM 640 C CA . SER A 1 93 ? 0.722 7.555 23.173 1.00 42.44 93 SER A CA 1
ATOM 641 C C . SER A 1 93 ? -0.505 8.468 23.127 1.00 42.44 93 SER A C 1
ATOM 643 O O . SER A 1 93 ? -0.348 9.673 23.306 1.00 42.44 93 SER A O 1
ATOM 645 N N . GLY A 1 94 ? -1.708 7.919 22.920 1.00 41.09 94 GLY A N 1
ATOM 646 C CA . GLY A 1 94 ? -2.944 8.699 22.797 1.00 41.09 94 GLY A CA 1
ATOM 647 C C . GLY A 1 94 ? -3.096 9.415 21.452 1.00 41.09 94 GLY A C 1
ATOM 648 O O . GLY A 1 94 ? -3.899 10.336 21.355 1.00 41.09 94 GLY A O 1
ATOM 649 N N . PHE A 1 95 ? -2.327 9.008 20.439 1.00 44.56 95 PHE A N 1
ATOM 650 C CA . PHE A 1 95 ? -2.519 9.459 19.058 1.00 44.56 95 PHE A CA 1
ATOM 651 C C . PHE A 1 95 ? -3.699 8.701 18.445 1.00 44.56 95 PHE A C 1
ATOM 653 O O . PHE A 1 95 ? -3.973 7.581 18.860 1.00 44.56 95 PHE A O 1
ATOM 660 N N . SER A 1 96 ? -4.398 9.283 17.475 1.00 51.38 96 SER A N 1
ATOM 661 C CA . SER A 1 96 ? -5.408 8.575 16.683 1.00 51.38 96 SER A CA 1
ATOM 662 C C . SER A 1 96 ? -5.316 9.034 15.235 1.00 51.38 96 SER A C 1
ATOM 664 O O . SER A 1 96 ? -5.192 10.226 14.984 1.00 51.38 96 SER A O 1
ATOM 666 N N . ALA A 1 97 ? -5.422 8.103 14.286 1.00 53.50 97 ALA A N 1
ATOM 667 C CA . ALA A 1 97 ? -5.588 8.448 12.873 1.00 53.50 97 ALA A CA 1
ATOM 668 C C . ALA A 1 97 ? -6.945 9.137 12.609 1.00 53.50 97 ALA A C 1
ATOM 670 O O . ALA A 1 97 ? -7.117 9.804 11.595 1.00 53.50 97 ALA A O 1
ATOM 671 N N . LEU A 1 98 ? -7.914 8.956 13.521 1.00 55.62 98 LEU A N 1
ATOM 672 C CA . LEU A 1 98 ? -9.223 9.603 13.509 1.00 55.62 98 LEU A CA 1
ATOM 673 C C . LEU A 1 98 ? -9.837 9.624 14.926 1.00 55.62 98 LEU A C 1
ATOM 675 O O . LEU A 1 98 ? -10.162 8.568 15.471 1.00 55.62 98 LEU A O 1
ATOM 679 N N . ASP A 1 99 ? -10.019 10.799 15.540 1.00 52.81 99 ASP A N 1
ATOM 680 C CA . ASP A 1 99 ? -10.756 10.973 16.809 1.00 52.81 99 ASP A CA 1
ATOM 681 C C . ASP A 1 99 ? -11.995 11.855 16.597 1.00 52.81 99 ASP A C 1
ATOM 683 O O . ASP A 1 99 ? -11.920 12.957 16.061 1.00 52.81 99 ASP A O 1
ATOM 687 N N . LEU A 1 100 ? -13.154 11.366 17.037 1.00 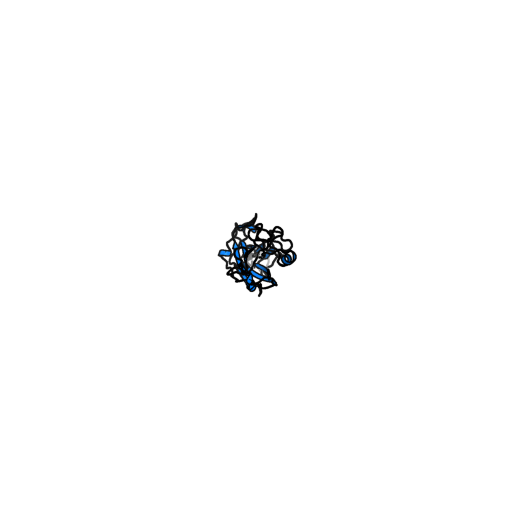54.44 100 LEU A N 1
ATOM 688 C CA . LEU A 1 100 ? -14.451 12.033 16.887 1.00 54.44 100 LEU A CA 1
ATOM 689 C C . LEU A 1 100 ? -14.882 12.817 18.136 1.00 54.44 100 LEU A C 1
ATOM 691 O O . LEU A 1 100 ? -16.001 13.331 18.188 1.00 54.44 100 LEU A O 1
ATOM 695 N N . ASN A 1 101 ? -14.021 12.928 19.150 1.00 43.91 101 ASN A N 1
ATOM 696 C CA . ASN A 1 101 ? -14.326 13.588 20.424 1.00 43.91 101 ASN A CA 1
ATOM 697 C C . ASN A 1 101 ? -14.175 15.127 20.419 1.00 43.91 101 ASN A C 1
ATOM 699 O O . ASN A 1 101 ? -13.869 15.725 21.453 1.00 43.91 101 ASN A O 1
ATOM 703 N N . GLY A 1 102 ? -14.398 15.821 19.303 1.00 43.69 102 GLY A N 1
ATOM 704 C CA . GLY A 1 102 ? -14.173 17.272 19.246 1.00 43.69 102 GLY A CA 1
ATOM 705 C C . GLY A 1 102 ? -14.470 17.874 17.877 1.00 43.69 102 GLY A C 1
ATOM 706 O O . GLY A 1 102 ? -14.314 17.208 16.865 1.00 43.69 102 GLY A O 1
ATOM 707 N N . THR A 1 103 ? -14.902 19.137 17.818 1.00 43.59 103 THR A N 1
ATOM 708 C CA . THR A 1 103 ? -14.794 19.915 16.573 1.00 43.59 103 THR A CA 1
ATOM 709 C C . THR A 1 103 ? -13.323 20.283 16.385 1.00 43.59 103 THR A C 1
ATOM 711 O O . THR A 1 103 ? -12.762 20.964 17.242 1.00 43.59 103 THR A O 1
ATOM 714 N N . GLU A 1 104 ? -12.719 19.804 15.296 1.00 50.06 104 GLU A N 1
ATOM 715 C CA . GLU A 1 104 ? -11.308 20.000 14.944 1.00 50.06 104 GLU A CA 1
ATOM 716 C C . GLU A 1 104 ? -10.891 21.479 14.907 1.00 50.06 104 GLU A C 1
ATOM 718 O O . GLU A 1 104 ? -11.543 22.325 14.286 1.00 50.06 104 GLU A O 1
ATOM 723 N N . ILE A 1 105 ? -9.725 21.755 15.490 1.00 42.72 105 ILE A N 1
ATOM 724 C CA . ILE A 1 105 ? -8.764 22.716 14.946 1.00 42.72 105 ILE A CA 1
ATOM 725 C C . ILE A 1 105 ? -7.475 21.913 14.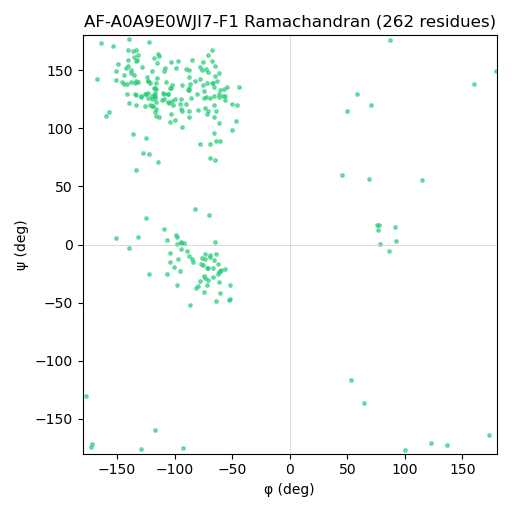744 1.00 42.72 105 ILE A C 1
ATOM 727 O O . ILE A 1 105 ? -6.599 21.968 15.598 1.00 42.72 105 ILE A O 1
ATOM 731 N N . GLY A 1 106 ? -7.418 21.114 13.675 1.00 52.06 106 GLY A N 1
ATOM 732 C CA . GLY A 1 106 ? -6.177 20.463 13.251 1.00 52.06 106 GLY A CA 1
ATOM 733 C C . GLY A 1 106 ? -5.220 21.485 12.636 1.00 52.06 106 GLY A C 1
ATOM 734 O O . GLY A 1 106 ? -5.662 22.492 12.063 1.00 52.06 106 GLY A O 1
ATOM 735 N N . ASP A 1 107 ? -3.915 21.250 12.739 1.00 54.41 107 ASP A N 1
ATOM 736 C CA . ASP A 1 107 ? -2.899 22.085 12.083 1.00 54.41 107 ASP A CA 1
ATOM 737 C C . ASP A 1 107 ? -2.824 21.870 10.551 1.00 54.41 107 ASP A C 1
ATOM 739 O O . ASP A 1 107 ? -2.207 22.663 9.829 1.00 54.41 107 ASP A O 1
ATOM 743 N N . GLY A 1 108 ? -3.545 20.861 10.051 1.00 54.97 108 GLY A N 1
ATOM 744 C CA . GLY A 1 108 ? -3.698 20.540 8.636 1.00 54.97 108 GLY A CA 1
ATOM 745 C C . GLY A 1 108 ? -2.670 19.545 8.101 1.00 54.97 108 GLY A C 1
ATOM 746 O O . GLY A 1 108 ? -2.534 19.457 6.879 1.00 54.97 108 GLY A O 1
ATOM 747 N N . ASP A 1 109 ? -1.950 18.829 8.968 1.00 55.66 109 ASP A N 1
ATOM 748 C CA . ASP A 1 109 ? -0.969 17.814 8.574 1.00 55.66 109 ASP A CA 1
ATOM 749 C C . ASP A 1 109 ? -1.563 16.417 8.291 1.00 55.66 109 ASP A C 1
ATOM 751 O O . ASP A 1 109 ? -0.927 15.618 7.601 1.00 55.66 109 ASP A O 1
ATOM 755 N N . GLY A 1 110 ? -2.805 16.168 8.719 1.00 52.91 110 GLY A N 1
ATOM 756 C CA . GLY A 1 110 ? -3.536 14.922 8.476 1.00 52.91 110 GLY A CA 1
ATOM 757 C C . GLY A 1 110 ? -3.397 13.866 9.578 1.00 52.91 110 GLY A C 1
ATOM 758 O O . GLY A 1 110 ? -3.969 12.789 9.417 1.00 52.91 110 GLY A O 1
ATOM 759 N N . ASP A 1 111 ? -2.702 14.175 10.676 1.00 55.06 111 ASP A N 1
ATOM 760 C CA . ASP A 1 111 ? -2.634 13.377 11.902 1.00 55.06 111 ASP A CA 1
ATOM 761 C C . ASP A 1 111 ? -3.206 14.193 13.092 1.00 55.06 111 ASP A C 1
ATOM 763 O O . ASP A 1 111 ? -3.329 15.412 13.024 1.00 55.06 111 ASP A O 1
ATOM 767 N N . LEU A 1 112 ? -3.603 13.531 14.190 1.00 54.81 112 LEU A N 1
ATOM 768 C CA . LEU A 1 112 ? -3.954 14.210 15.452 1.00 54.81 112 LEU A CA 1
ATOM 769 C C . LEU A 1 112 ? -2.787 14.087 16.438 1.00 54.81 112 LEU A C 1
ATOM 771 O O . LEU A 1 112 ? -2.426 12.964 16.811 1.00 54.81 112 LEU A O 1
ATOM 775 N N . ASP A 1 113 ? -2.214 15.208 16.884 1.00 59.72 113 ASP A N 1
ATOM 776 C CA . ASP A 1 113 ? -1.005 15.269 17.710 1.00 59.72 113 ASP A CA 1
ATOM 777 C C . ASP A 1 113 ? -1.134 16.144 18.983 1.00 59.72 113 ASP A C 1
ATOM 779 O O . ASP A 1 113 ? -2.195 16.632 19.370 1.00 59.72 113 ASP A O 1
ATOM 783 N N . LEU A 1 114 ? -0.030 16.292 19.725 1.00 51.78 114 LEU A N 1
ATOM 784 C CA . LEU A 1 114 ? 0.007 17.056 20.984 1.00 51.78 114 LEU A CA 1
ATOM 785 C C . LEU A 1 114 ? -0.151 18.577 20.801 1.00 51.78 114 LEU A C 1
ATOM 787 O O . LEU A 1 114 ? -0.255 19.296 21.801 1.00 51.78 114 LEU A O 1
ATOM 791 N N . ASN A 1 115 ? -0.115 19.073 19.568 1.00 54.59 115 ASN A N 1
ATOM 792 C CA . ASN A 1 115 ? -0.318 20.474 19.229 1.00 54.59 115 ASN A CA 1
ATOM 793 C C . ASN A 1 115 ? -1.805 20.806 19.014 1.00 54.59 115 ASN A C 1
ATOM 795 O O . ASN A 1 115 ? -2.156 21.991 18.996 1.00 54.59 115 ASN A O 1
ATOM 799 N N . ASP A 1 116 ? -2.681 19.801 18.955 1.00 57.38 116 ASP A N 1
ATOM 800 C CA . ASP A 1 116 ? -4.123 19.989 18.824 1.00 57.38 116 ASP A CA 1
ATOM 801 C C . ASP A 1 116 ? -4.789 20.376 20.156 1.00 57.38 116 ASP A C 1
ATOM 803 O O . ASP A 1 116 ? -4.429 19.915 21.244 1.00 57.38 116 ASP A O 1
ATOM 807 N N . THR A 1 117 ? -5.787 21.268 20.101 1.00 45.81 117 THR A N 1
ATOM 808 C CA . THR A 1 117 ? -6.510 21.753 21.295 1.00 45.81 117 THR A CA 1
ATOM 809 C C . THR A 1 117 ? -8.020 21.535 21.171 1.00 45.81 117 THR A C 1
ATOM 811 O O . THR A 1 117 ? -8.634 21.989 20.209 1.00 45.81 117 THR A O 1
ATOM 814 N N . PHE A 1 118 ? -8.646 20.926 22.189 1.00 50.31 118 PHE A N 1
ATOM 815 C CA . PHE A 1 118 ? -10.058 20.503 22.157 1.00 50.31 118 PHE A CA 1
ATOM 816 C C . PHE A 1 118 ? -10.955 21.251 23.162 1.00 50.31 118 PHE A C 1
ATOM 818 O O . PHE A 1 118 ? -10.560 21.520 24.299 1.00 50.31 118 PHE A O 1
ATOM 825 N N . ALA A 1 119 ? -12.205 21.531 22.769 1.00 40.47 119 ALA A N 1
ATOM 826 C CA . ALA A 1 119 ? -13.284 21.986 23.655 1.00 40.47 119 ALA A CA 1
ATOM 827 C C . ALA A 1 119 ? -14.491 21.031 23.570 1.00 40.47 119 ALA A C 1
ATOM 829 O O . ALA A 1 119 ? -14.839 20.562 22.491 1.00 40.47 119 ALA A O 1
ATOM 830 N N . ALA A 1 120 ? -15.144 20.747 24.703 1.00 38.97 120 ALA A N 1
ATOM 831 C CA . ALA A 1 120 ? -16.253 19.788 24.779 1.00 38.97 120 ALA A CA 1
ATOM 832 C C . ALA A 1 120 ? -17.554 20.309 24.124 1.00 38.97 120 ALA A C 1
ATOM 834 O O . ALA A 1 120 ? -17.938 21.458 24.353 1.00 38.97 120 ALA A O 1
ATOM 835 N N . PHE A 1 121 ? -18.274 19.448 23.388 1.00 46.12 121 PHE A N 1
ATOM 836 C CA . PHE A 1 121 ? -19.619 19.711 22.847 1.00 46.12 121 PHE A CA 1
ATOM 837 C C . PHE A 1 121 ? -20.575 18.513 23.055 1.00 46.12 121 PHE A C 1
ATOM 839 O O . PHE A 1 121 ? -20.133 17.407 23.358 1.00 46.12 121 PHE A O 1
ATOM 846 N N . ASP A 1 122 ? -21.891 18.748 22.957 1.00 46.66 122 ASP A N 1
ATOM 847 C CA . ASP A 1 122 ? -22.952 17.736 23.132 1.00 46.66 122 ASP A CA 1
ATOM 848 C C . ASP A 1 122 ? -23.225 16.990 21.813 1.00 46.66 122 ASP A C 1
ATOM 850 O O . ASP A 1 122 ? -23.495 17.612 20.785 1.00 46.66 122 ASP A O 1
ATOM 854 N N . VAL A 1 123 ? -23.148 15.660 21.861 1.00 54.16 123 VAL A N 1
ATOM 855 C CA . VAL A 1 123 ? -23.147 14.731 20.715 1.00 54.16 123 VAL A CA 1
ATOM 856 C C . VAL A 1 123 ? -24.462 13.957 20.540 1.00 54.16 123 VAL A C 1
ATOM 858 O O . VAL A 1 123 ? -24.578 13.107 19.656 1.00 54.16 123 VAL A O 1
ATOM 861 N N . THR A 1 124 ? -25.487 14.235 21.353 1.00 50.38 124 THR A N 1
ATOM 862 C CA . THR A 1 124 ? -26.735 13.453 21.341 1.00 50.38 124 THR A CA 1
ATOM 863 C C . THR A 1 124 ? -27.509 13.614 20.021 1.00 50.38 124 THR A C 1
ATOM 865 O O . THR A 1 124 ? -28.111 14.656 19.767 1.00 50.38 124 THR A O 1
ATOM 868 N N . GLY A 1 125 ? -27.545 12.558 19.195 1.00 49.44 125 GLY A N 1
ATOM 869 C CA . GLY A 1 125 ? -28.273 12.532 17.915 1.00 49.44 125 GLY A CA 1
ATOM 870 C C . GLY A 1 125 ? -27.578 13.274 16.768 1.00 49.44 125 GLY A C 1
ATOM 871 O O . GLY A 1 125 ? -28.227 13.615 15.778 1.00 49.44 125 GLY A O 1
ATOM 872 N N . ALA A 1 126 ? -26.281 13.555 16.909 1.00 55.88 126 ALA A N 1
ATOM 873 C CA . ALA A 1 126 ? -25.471 14.150 15.858 1.00 55.88 126 ALA A CA 1
ATOM 874 C C . ALA A 1 126 ? -24.884 13.062 14.941 1.00 55.88 126 ALA A C 1
ATOM 876 O O . ALA A 1 126 ? -24.343 12.059 15.403 1.00 55.88 126 ALA A O 1
ATOM 877 N N . THR A 1 127 ? -24.972 13.284 13.629 1.00 54.09 127 THR A N 1
ATOM 878 C CA . THR A 1 127 ? -24.261 12.493 12.618 1.00 54.09 127 THR A CA 1
ATOM 879 C C . THR A 1 127 ? -23.026 13.271 12.196 1.00 54.09 127 THR A C 1
ATOM 881 O O . THR A 1 127 ? -23.143 14.424 11.774 1.00 54.09 127 THR A O 1
ATOM 884 N N . ILE A 1 128 ? -21.856 12.649 12.301 1.00 58.97 128 ILE A N 1
ATOM 885 C CA . ILE A 1 128 ? -20.628 13.203 11.733 1.00 58.97 128 ILE A CA 1
ATOM 886 C C . ILE A 1 128 ? -20.545 12.738 10.279 1.00 58.97 128 ILE A C 1
ATOM 888 O O . ILE A 1 128 ? -20.871 11.597 9.954 1.00 58.97 128 ILE A O 1
ATOM 892 N N . GLY A 1 129 ? -20.140 13.636 9.390 1.00 54.41 129 GLY A N 1
ATOM 893 C CA . GLY A 1 129 ? -19.915 13.343 7.981 1.00 54.41 129 GLY A CA 1
ATOM 894 C C . GLY A 1 129 ? -18.888 14.301 7.388 1.00 54.41 129 GLY A C 1
ATOM 895 O O . GLY A 1 129 ? -18.513 15.286 8.018 1.00 54.41 129 GLY A O 1
ATOM 896 N N . GLY A 1 130 ? -18.460 14.027 6.158 1.00 52.97 130 GLY A N 1
ATOM 897 C CA . GLY A 1 130 ? -17.419 14.799 5.474 1.00 52.97 130 GLY A CA 1
ATOM 898 C C . GLY A 1 130 ? -16.048 14.123 5.518 1.00 52.97 130 GLY A C 1
ATOM 899 O O . GLY A 1 130 ? -15.910 13.008 6.017 1.00 52.97 130 GLY A O 1
ATOM 900 N N . SER A 1 131 ? -15.037 14.798 4.965 1.00 53.59 131 SER A N 1
ATOM 901 C CA . SER A 1 131 ? -13.661 14.286 4.851 1.00 53.59 131 SER A CA 1
ATOM 902 C C . SER A 1 131 ? -13.016 13.964 6.198 1.00 53.59 131 SER A C 1
ATOM 904 O O . SER A 1 131 ? -12.131 13.126 6.242 1.00 53.59 131 SER A O 1
ATOM 906 N N . ALA A 1 132 ? -13.514 14.553 7.289 1.00 55.00 132 ALA A N 1
ATOM 907 C CA . ALA A 1 132 ? -13.064 14.278 8.649 1.00 55.00 132 ALA A CA 1
ATOM 908 C C . ALA A 1 132 ? -13.322 12.833 9.111 1.00 55.00 132 ALA A C 1
ATOM 910 O O . ALA A 1 132 ? -12.875 12.480 10.181 1.00 55.00 132 ALA A O 1
ATOM 911 N N . LEU A 1 133 ? -14.049 11.992 8.361 1.00 66.75 133 LEU A N 1
ATOM 912 C CA . LEU A 1 133 ? -14.181 10.553 8.656 1.00 66.75 133 LEU A CA 1
ATOM 913 C C . LEU A 1 133 ? -13.246 9.674 7.824 1.00 66.75 133 LEU A C 1
ATOM 915 O O . LEU A 1 133 ? -13.417 8.454 7.798 1.00 66.75 133 LEU A O 1
ATOM 919 N N . THR A 1 134 ? -12.333 10.294 7.082 1.00 72.88 134 THR A N 1
ATOM 920 C CA . THR A 1 134 ? -11.497 9.627 6.090 1.00 72.88 134 THR A CA 1
ATOM 921 C C . THR A 1 134 ? -10.039 9.742 6.493 1.00 72.88 134 TH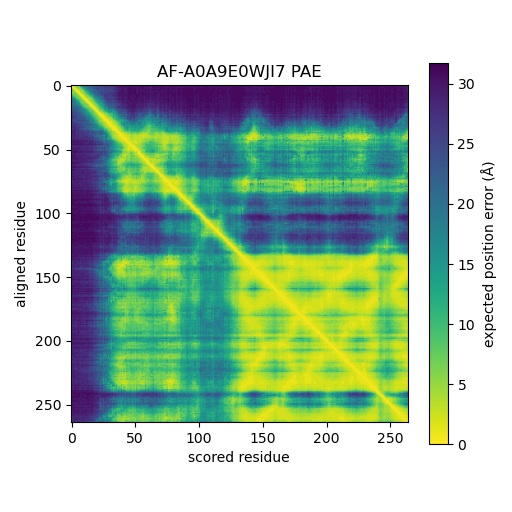R A C 1
ATOM 923 O O . THR A 1 134 ? -9.589 10.817 6.872 1.00 72.88 134 THR A O 1
ATOM 926 N N . TYR A 1 135 ? -9.314 8.636 6.396 1.00 78.50 135 TYR A N 1
ATOM 927 C CA . TYR A 1 135 ? -7.876 8.576 6.599 1.00 78.50 135 TYR A CA 1
ATOM 928 C C . TYR A 1 135 ? -7.227 8.007 5.342 1.00 78.50 135 TYR A C 1
ATOM 930 O O . TYR A 1 135 ? -7.665 6.967 4.845 1.00 78.50 135 TYR A O 1
ATOM 938 N N . ASP A 1 136 ? -6.196 8.678 4.835 1.00 80.75 136 ASP A N 1
ATOM 939 C CA . ASP A 1 136 ? -5.524 8.312 3.590 1.00 80.75 136 ASP A CA 1
ATOM 940 C C . ASP A 1 136 ? -4.036 8.040 3.841 1.00 80.75 136 ASP A C 1
ATOM 942 O O . ASP A 1 136 ? -3.278 8.938 4.219 1.00 80.75 136 ASP A O 1
ATOM 946 N N . SER A 1 137 ? -3.581 6.826 3.537 1.00 83.94 137 SER A N 1
ATOM 947 C CA . SER A 1 137 ? -2.166 6.459 3.598 1.00 83.94 137 SER A CA 1
ATOM 948 C C . SER A 1 137 ? -1.623 6.019 2.243 1.00 83.94 137 SER A C 1
ATOM 950 O O . SER A 1 137 ? -2.336 5.444 1.421 1.00 83.94 137 SER A O 1
ATOM 952 N N . SER A 1 138 ? -0.336 6.266 2.013 1.00 87.75 138 SER A N 1
ATOM 953 C CA . SER A 1 138 ? 0.320 5.975 0.741 1.00 87.75 138 SER A CA 1
ATOM 954 C C . SER A 1 138 ? 1.594 5.156 0.897 1.00 87.75 138 SER A C 1
ATOM 956 O O . SER A 1 138 ? 2.325 5.254 1.885 1.00 87.75 138 SER A O 1
ATOM 958 N N . PHE A 1 139 ? 1.911 4.404 -0.151 1.00 88.19 139 PHE A N 1
ATOM 959 C CA . PHE A 1 139 ? 3.228 3.815 -0.390 1.00 88.19 139 PHE A CA 1
ATOM 960 C C . PHE A 1 139 ? 3.567 3.892 -1.878 1.00 88.19 139 PHE A C 1
ATOM 962 O O . PHE A 1 139 ? 2.714 4.186 -2.718 1.00 88.19 139 PHE A O 1
ATOM 969 N N . TYR A 1 140 ? 4.826 3.639 -2.220 1.00 91.62 140 TYR A N 1
ATOM 970 C CA . TYR A 1 140 ? 5.312 3.784 -3.584 1.00 91.62 140 TYR A CA 1
ATOM 971 C C . TYR A 1 140 ? 5.879 2.478 -4.108 1.00 91.62 140 TYR A C 1
ATOM 973 O O . TYR A 1 140 ? 6.627 1.796 -3.410 1.00 91.62 140 TYR A O 1
ATOM 981 N N . VAL A 1 141 ? 5.574 2.171 -5.367 1.00 91.00 141 VAL A N 1
ATOM 982 C CA . VAL A 1 141 ? 6.065 0.972 -6.050 1.00 91.00 141 VAL A CA 1
ATOM 983 C C . VAL A 1 141 ? 6.804 1.374 -7.317 1.00 91.00 141 VAL A C 1
ATOM 985 O O . VAL A 1 141 ? 6.257 2.076 -8.169 1.00 91.00 141 VAL A O 1
ATOM 988 N N . ALA A 1 142 ? 8.043 0.906 -7.460 1.00 89.62 142 ALA A N 1
ATOM 989 C CA . ALA A 1 142 ? 8.799 0.938 -8.706 1.00 89.62 142 ALA A CA 1
ATOM 990 C C . ALA A 1 142 ? 9.087 -0.489 -9.174 1.00 89.62 142 ALA A C 1
ATOM 992 O O . ALA A 1 142 ? 9.730 -1.256 -8.468 1.00 89.62 142 ALA A O 1
ATOM 993 N N . SER A 1 143 ? 8.665 -0.839 -10.384 1.00 88.44 143 SER A N 1
ATOM 994 C CA . SER A 1 143 ? 8.853 -2.169 -10.951 1.00 88.44 143 SER A CA 1
ATOM 995 C C . SER A 1 143 ? 9.268 -2.119 -12.420 1.00 88.44 143 SER A C 1
ATOM 997 O O . SER A 1 143 ? 8.849 -1.242 -13.185 1.00 88.44 143 SER A O 1
ATOM 999 N N . ASN A 1 144 ? 10.075 -3.098 -12.836 1.00 84.50 144 ASN A N 1
ATOM 1000 C CA . ASN A 1 144 ? 10.390 -3.367 -14.242 1.00 84.50 144 ASN A CA 1
ATOM 1001 C C . ASN A 1 144 ? 9.543 -4.510 -14.854 1.00 84.50 144 ASN A C 1
ATOM 1003 O O . ASN A 1 144 ? 9.710 -4.799 -16.043 1.00 84.50 144 ASN A O 1
ATOM 1007 N N . THR A 1 145 ? 8.639 -5.113 -14.074 1.00 84.69 145 THR A N 1
ATOM 1008 C CA . THR A 1 145 ? 7.734 -6.212 -14.450 1.00 84.69 145 THR A CA 1
ATOM 1009 C C . THR A 1 145 ? 6.288 -5.923 -14.022 1.00 84.69 145 THR A C 1
ATOM 1011 O O . THR A 1 145 ? 6.051 -5.037 -13.205 1.00 84.69 145 THR A O 1
ATOM 1014 N N . ALA A 1 146 ? 5.317 -6.643 -14.585 1.00 88.62 146 ALA A N 1
ATOM 1015 C CA . ALA A 1 146 ? 3.960 -6.655 -14.037 1.00 88.62 146 ALA A CA 1
ATOM 1016 C C . ALA A 1 146 ? 3.978 -7.211 -12.606 1.00 88.62 146 ALA A C 1
ATOM 1018 O O . ALA A 1 146 ? 4.829 -8.050 -12.304 1.00 88.62 146 ALA A O 1
ATOM 1019 N N . PHE A 1 147 ? 3.075 -6.713 -11.766 1.00 86.88 147 PHE A N 1
ATOM 1020 C CA . PHE A 1 147 ? 2.961 -7.075 -10.358 1.00 86.88 147 PHE A CA 1
ATOM 1021 C C . PHE A 1 147 ? 1.505 -6.971 -9.905 1.00 86.88 147 PHE A C 1
ATOM 1023 O O . PHE A 1 147 ? 0.735 -6.176 -10.449 1.00 86.88 147 PHE A O 1
ATOM 1030 N N . ASP A 1 148 ? 1.164 -7.721 -8.873 1.00 90.38 148 ASP A N 1
ATOM 1031 C CA . ASP A 1 148 ? -0.109 -7.670 -8.170 1.00 90.38 148 ASP A CA 1
ATOM 1032 C C . ASP A 1 148 ? 0.116 -7.182 -6.726 1.00 90.38 148 ASP A C 1
ATOM 1034 O O . ASP A 1 148 ? 1.240 -7.152 -6.221 1.00 90.38 148 ASP A O 1
ATOM 1038 N N . ILE A 1 149 ? -0.959 -6.760 -6.052 1.00 89.62 149 ILE A N 1
ATOM 1039 C CA . ILE A 1 149 ? -0.926 -6.384 -4.634 1.00 89.62 149 ILE A CA 1
ATOM 1040 C C . ILE A 1 149 ? -2.040 -7.114 -3.896 1.00 89.62 149 ILE A C 1
ATOM 1042 O O . ILE A 1 149 ? -3.217 -7.010 -4.260 1.00 89.62 149 ILE A O 1
ATOM 1046 N N . THR A 1 150 ? -1.686 -7.792 -2.809 1.00 91.88 150 THR A N 1
ATOM 1047 C CA . THR A 1 150 ? -2.641 -8.305 -1.821 1.00 91.88 150 THR A CA 1
ATOM 1048 C C . THR A 1 150 ? -2.572 -7.514 -0.524 1.00 91.88 150 THR A C 1
ATOM 1050 O O . THR A 1 150 ? -1.517 -6.991 -0.175 1.00 91.88 150 THR A O 1
ATOM 1053 N N . ALA A 1 151 ? -3.685 -7.465 0.205 1.00 90.25 151 ALA A N 1
ATOM 1054 C CA . ALA A 1 151 ? -3.757 -6.914 1.550 1.00 90.25 151 ALA A CA 1
ATOM 1055 C C . ALA A 1 151 ? -4.310 -7.945 2.548 1.00 90.25 151 ALA A C 1
ATOM 1057 O O . ALA A 1 151 ? -5.196 -8.734 2.204 1.00 90.25 151 ALA A O 1
ATOM 1058 N N . GLU A 1 152 ? -3.800 -7.931 3.779 1.00 89.75 152 GLU A N 1
ATOM 1059 C CA . GLU A 1 152 ? -4.213 -8.817 4.877 1.00 89.75 152 GLU A CA 1
ATOM 1060 C C . GLU A 1 152 ? -4.126 -8.093 6.225 1.00 89.75 152 GLU A C 1
ATOM 1062 O O . GLU A 1 152 ? -3.171 -7.357 6.477 1.00 89.75 152 GLU A O 1
ATOM 1067 N N . ILE A 1 153 ? -5.100 -8.314 7.114 1.00 88.44 153 ILE A N 1
ATOM 1068 C CA . ILE A 1 153 ? -5.007 -7.832 8.498 1.00 88.44 153 ILE A CA 1
ATOM 1069 C C . ILE A 1 153 ? -4.112 -8.779 9.297 1.00 88.44 153 ILE A C 1
ATOM 1071 O O . ILE A 1 153 ? -4.471 -9.931 9.528 1.00 88.44 153 ILE A O 1
ATOM 1075 N N . GLN A 1 154 ? -2.971 -8.270 9.762 1.00 83.06 154 GLN A N 1
ATOM 1076 C CA . GLN A 1 154 ? -2.031 -9.011 10.613 1.00 83.06 154 GLN A CA 1
ATOM 1077 C C . GLN A 1 154 ? -2.471 -9.010 12.080 1.00 83.06 154 GLN A C 1
ATOM 1079 O O . GLN A 1 154 ? -2.334 -10.001 12.798 1.00 83.06 154 GLN A O 1
ATOM 1084 N N . SER A 1 155 ? -3.023 -7.887 12.534 1.00 81.94 155 SER A N 1
ATOM 1085 C CA . SER A 1 155 ? -3.556 -7.730 13.881 1.00 81.94 155 SER A CA 1
ATOM 1086 C C . SER A 1 155 ? -4.685 -6.703 13.888 1.00 81.94 155 SER A C 1
ATOM 1088 O O . SER A 1 155 ? -4.710 -5.778 13.076 1.00 81.94 155 SER A O 1
ATOM 1090 N N . SER A 1 156 ? -5.648 -6.873 14.792 1.00 84.50 156 SER A N 1
ATOM 1091 C CA . SER A 1 156 ? -6.699 -5.879 14.997 1.00 84.50 156 SER A CA 1
ATOM 1092 C C . SER A 1 156 ? -7.209 -5.892 16.428 1.00 84.50 156 SER A C 1
ATOM 1094 O O . SER A 1 156 ? -7.432 -6.968 16.992 1.00 84.50 156 SER A O 1
ATOM 1096 N N . THR A 1 157 ? -7.490 -4.709 16.959 1.00 82.81 157 THR A N 1
ATOM 1097 C CA . THR A 1 157 ? -8.173 -4.509 18.234 1.00 82.81 157 THR A CA 1
ATOM 1098 C C . THR A 1 157 ? -9.452 -3.734 17.966 1.00 82.81 157 THR A C 1
ATOM 1100 O O . THR A 1 157 ? -9.428 -2.663 17.370 1.00 82.81 157 THR A O 1
ATOM 1103 N N . VAL A 1 158 ? -10.585 -4.277 18.401 1.00 83.44 158 VAL A N 1
ATOM 1104 C CA . VAL A 1 158 ? -11.880 -3.597 18.323 1.00 83.44 158 VAL A CA 1
ATOM 1105 C C . VAL A 1 158 ? -12.480 -3.506 19.714 1.00 83.44 158 VAL A C 1
ATOM 1107 O O . VAL A 1 158 ? -12.356 -4.436 20.517 1.00 83.44 158 VAL A O 1
ATOM 1110 N N . SER A 1 159 ? -13.108 -2.379 20.020 1.00 81.56 159 SER A N 1
ATOM 1111 C CA . SER A 1 159 ? -13.751 -2.152 21.309 1.00 81.56 159 SER A CA 1
ATOM 1112 C C . SER A 1 159 ? -15.068 -1.403 21.154 1.00 81.56 159 SER A C 1
ATOM 1114 O O . SER A 1 159 ? -15.299 -0.726 20.152 1.00 81.56 159 SER A O 1
ATOM 1116 N N . GLY A 1 160 ? -15.923 -1.522 22.172 1.00 80.19 160 GLY A N 1
ATOM 1117 C CA . GLY A 1 160 ? -17.234 -0.885 22.178 1.00 80.19 160 GLY A CA 1
ATOM 1118 C C . GLY A 1 160 ? -18.142 -1.433 21.081 1.00 80.19 160 GLY A C 1
ATOM 1119 O O . GLY A 1 160 ? -18.203 -2.647 20.883 1.00 80.19 160 GLY A O 1
ATOM 1120 N N . ASP A 1 161 ? -18.835 -0.530 20.396 1.00 75.94 161 ASP A N 1
ATOM 1121 C CA . ASP A 1 161 ? -19.828 -0.874 19.372 1.00 75.94 161 ASP A CA 1
ATOM 1122 C C . ASP A 1 161 ? -19.244 -0.951 17.947 1.00 75.94 161 ASP A C 1
ATOM 1124 O O . ASP A 1 161 ? -19.973 -1.243 17.000 1.00 75.94 161 ASP A O 1
ATOM 1128 N N . PHE A 1 162 ? -17.931 -0.739 17.781 1.00 80.56 162 PHE A N 1
ATOM 1129 C CA . PHE A 1 162 ? -17.287 -0.806 16.471 1.00 80.56 162 PHE A CA 1
ATOM 1130 C C . PHE A 1 162 ? -16.816 -2.206 16.069 1.00 80.56 162 PHE A C 1
ATOM 1132 O O . PHE A 1 162 ? -16.373 -3.027 16.877 1.00 80.56 162 PHE A O 1
ATOM 1139 N N . THR A 1 163 ? -16.811 -2.433 14.759 1.00 87.62 163 THR A N 1
ATOM 1140 C CA . THR A 1 163 ? -16.278 -3.615 14.092 1.00 87.62 163 THR A CA 1
ATOM 1141 C C . THR A 1 163 ? -15.468 -3.228 12.851 1.00 87.62 163 THR A C 1
ATOM 1143 O O . THR A 1 163 ? -15.576 -2.127 12.317 1.00 87.62 163 THR A O 1
ATOM 1146 N N . LEU A 1 164 ? -14.694 -4.173 12.308 1.00 86.75 164 LEU A N 1
ATOM 1147 C CA . LEU A 1 164 ? -13.990 -3.982 11.031 1.00 86.75 164 LEU A CA 1
ATOM 1148 C C . LEU A 1 164 ? -14.940 -3.755 9.839 1.00 86.75 164 LEU A C 1
ATOM 1150 O O . LEU A 1 164 ? -14.506 -3.304 8.782 1.00 86.75 164 LEU A O 1
ATOM 1154 N N . ALA A 1 165 ? -16.229 -4.086 9.968 1.00 88.69 165 ALA A N 1
ATOM 1155 C CA . ALA A 1 165 ? -17.200 -3.850 8.906 1.00 88.69 165 ALA A CA 1
ATOM 1156 C C . ALA A 1 165 ? -17.605 -2.370 8.790 1.00 88.69 165 ALA A C 1
ATOM 1158 O O . ALA A 1 165 ? -18.115 -1.969 7.741 1.00 88.69 165 ALA A O 1
ATOM 1159 N N . ASP A 1 166 ? -17.348 -1.581 9.838 1.00 82.31 166 ASP A N 1
ATOM 1160 C CA . ASP A 1 166 ? -17.719 -0.166 9.936 1.00 82.31 166 ASP A CA 1
ATOM 1161 C C . ASP A 1 166 ? -16.689 0.768 9.286 1.00 82.31 166 ASP A C 1
ATOM 1163 O O . ASP A 1 166 ? -16.984 1.941 9.046 1.00 82.31 166 ASP A O 1
ATOM 1167 N N . VAL A 1 167 ? -15.503 0.242 8.960 1.00 85.50 167 VAL A N 1
ATOM 1168 C CA . VAL A 1 167 ? -14.427 0.960 8.270 1.00 85.50 167 VAL A CA 1
ATOM 1169 C C . VAL A 1 167 ? -14.383 0.519 6.810 1.00 85.50 167 VAL A C 1
ATOM 1171 O O . VAL A 1 167 ? -13.941 -0.587 6.489 1.00 85.50 167 VAL A O 1
ATOM 1174 N N . GLY A 1 168 ? -14.862 1.385 5.921 1.00 87.25 168 GLY A N 1
ATOM 1175 C CA . GLY A 1 168 ? -14.753 1.229 4.477 1.00 87.25 168 GLY A CA 1
ATOM 1176 C C . GLY A 1 168 ? -13.305 1.284 4.013 1.00 87.25 168 GLY A C 1
ATOM 1177 O O . GLY A 1 168 ? -12.469 1.913 4.656 1.00 87.25 168 GLY A O 1
ATOM 1178 N N . TYR A 1 169 ? -13.026 0.634 2.888 1.00 90.00 169 TYR A N 1
ATOM 1179 C CA . TYR A 1 169 ? -11.692 0.558 2.309 1.00 90.00 169 TYR A CA 1
ATOM 1180 C C . TYR A 1 169 ? -11.737 0.815 0.805 1.00 90.00 169 TYR A C 1
ATOM 1182 O O . TYR A 1 169 ? -12.601 0.284 0.108 1.00 90.00 169 TYR A O 1
ATOM 1190 N N . ALA A 1 170 ? -10.771 1.571 0.296 1.00 90.31 170 ALA A N 1
ATOM 1191 C CA . ALA A 1 170 ? -10.496 1.664 -1.128 1.00 90.31 170 ALA A CA 1
ATOM 1192 C C . ALA A 1 170 ? -8.990 1.783 -1.374 1.00 90.31 170 ALA A C 1
ATOM 1194 O O . ALA A 1 170 ? -8.278 2.415 -0.600 1.00 90.31 170 ALA A O 1
ATOM 1195 N N . LEU A 1 171 ? -8.520 1.207 -2.480 1.00 92.94 171 LEU A N 1
ATOM 1196 C CA . LEU A 1 171 ? -7.169 1.418 -2.989 1.00 92.94 171 LEU A CA 1
ATOM 1197 C C . LEU A 1 171 ? -7.257 2.098 -4.350 1.00 92.94 171 LEU A C 1
ATOM 1199 O O . LEU A 1 171 ? -8.089 1.738 -5.185 1.00 92.94 171 LEU A O 1
ATOM 1203 N N . SER A 1 172 ? -6.380 3.062 -4.582 1.00 93.62 172 SER A N 1
ATOM 1204 C CA . SER A 1 172 ? -6.211 3.718 -5.874 1.00 93.62 172 SER A CA 1
ATOM 1205 C C . SER A 1 172 ? -4.731 3.956 -6.164 1.00 93.62 172 SER A C 1
ATOM 1207 O O . SER A 1 172 ? -3.873 3.628 -5.346 1.00 93.62 172 SER A O 1
ATOM 1209 N N . SER A 1 173 ? -4.411 4.490 -7.342 1.00 94.62 173 SER A N 1
ATOM 1210 C CA . SER A 1 173 ? -3.035 4.847 -7.685 1.00 94.62 173 SER A CA 1
ATOM 1211 C C . SER A 1 173 ? -2.941 6.213 -8.339 1.00 94.62 173 SER A C 1
ATOM 1213 O O . SER A 1 173 ? -3.774 6.568 -9.175 1.00 94.62 173 SER A O 1
ATOM 1215 N N . THR A 1 174 ? -1.845 6.903 -8.057 1.00 95.44 174 THR A N 1
ATOM 1216 C CA . THR A 1 174 ? -1.468 8.170 -8.670 1.00 95.44 174 THR A CA 1
ATOM 1217 C C . THR A 1 174 ? -0.170 7.977 -9.451 1.00 95.44 174 THR A C 1
ATOM 1219 O O . THR A 1 174 ? 0.873 7.673 -8.871 1.00 95.44 174 THR A O 1
ATOM 1222 N N . GLN A 1 175 ? -0.213 8.153 -10.778 1.00 94.81 175 GLN A N 1
ATOM 1223 C CA . GLN A 1 175 ? 0.961 7.969 -11.644 1.00 94.81 175 GLN A CA 1
ATOM 1224 C C . GLN A 1 175 ? 2.063 8.984 -11.334 1.00 94.81 175 GLN A C 1
ATOM 1226 O O . GLN A 1 175 ? 3.220 8.604 -11.210 1.00 94.81 175 GLN A O 1
ATOM 1231 N N . THR A 1 176 ? 1.714 10.270 -11.241 1.00 95.44 176 THR A N 1
ATOM 1232 C CA . THR A 1 176 ? 2.670 11.372 -11.068 1.00 95.44 176 THR A CA 1
ATOM 1233 C C . THR A 1 176 ? 2.149 12.377 -10.057 1.00 95.44 176 THR A C 1
ATOM 1235 O O . THR A 1 176 ? 0.973 12.738 -10.115 1.00 95.44 176 THR A O 1
ATOM 1238 N N . GLY A 1 177 ? 3.023 12.900 -9.204 1.00 93.12 177 GLY A N 1
ATOM 1239 C CA . GLY A 1 177 ? 2.633 13.866 -8.183 1.00 93.12 177 GLY A CA 1
ATOM 1240 C C . GLY A 1 177 ? 3.826 14.479 -7.466 1.00 93.12 177 GLY A C 1
ATOM 1241 O O . GLY A 1 177 ? 4.980 14.329 -7.880 1.00 93.12 177 GLY A O 1
ATOM 1242 N N . THR A 1 178 ? 3.549 15.235 -6.410 1.00 89.75 178 THR A N 1
ATOM 1243 C CA . THR A 1 178 ? 4.576 15.789 -5.525 1.00 89.75 178 THR A CA 1
ATOM 1244 C C . THR A 1 178 ? 4.092 15.697 -4.091 1.00 89.75 178 THR A C 1
ATOM 1246 O O . THR A 1 178 ? 3.063 16.285 -3.770 1.00 89.75 178 THR A O 1
ATOM 1249 N N . ASP A 1 179 ? 4.874 15.006 -3.264 1.00 83.38 179 ASP A N 1
ATOM 1250 C CA . ASP A 1 179 ? 4.604 14.801 -1.843 1.00 83.38 179 ASP A CA 1
ATOM 1251 C C . ASP A 1 179 ? 5.729 15.471 -1.052 1.00 83.38 179 ASP A C 1
ATOM 1253 O O . ASP A 1 179 ? 6.912 15.133 -1.184 1.00 83.38 179 ASP A O 1
ATOM 1257 N N . GLY A 1 180 ? 5.382 16.520 -0.305 1.00 81.25 180 GLY A N 1
ATOM 1258 C CA . GLY A 1 180 ? 6.362 17.446 0.262 1.00 81.25 180 GLY A CA 1
ATOM 1259 C C . GLY A 1 180 ? 7.319 18.016 -0.800 1.00 81.25 180 GLY A C 1
ATOM 1260 O O . GLY A 1 180 ? 6.913 18.727 -1.718 1.00 81.25 180 GLY A O 1
ATOM 1261 N N . ALA A 1 181 ? 8.616 17.719 -0.669 1.00 82.94 181 ALA A N 1
ATOM 1262 C CA . ALA A 1 181 ? 9.657 18.151 -1.611 1.00 82.94 181 ALA A CA 1
ATOM 1263 C C . ALA A 1 181 ? 9.986 17.105 -2.699 1.00 82.94 181 ALA A C 1
ATOM 1265 O O . ALA A 1 181 ? 10.899 17.321 -3.502 1.00 82.94 181 ALA A O 1
ATOM 1266 N N . LEU A 1 182 ? 9.289 15.964 -2.717 1.00 81.56 182 LEU A N 1
ATOM 1267 C CA . LEU A 1 182 ? 9.592 14.829 -3.582 1.00 81.56 182 LEU A CA 1
ATOM 1268 C C . LEU A 1 182 ? 8.620 14.755 -4.761 1.00 81.56 182 LEU A C 1
ATOM 1270 O O . LEU A 1 182 ? 7.446 14.444 -4.594 1.00 81.56 182 LEU A O 1
ATOM 1274 N N . THR A 1 183 ? 9.118 14.987 -5.974 1.00 92.31 183 THR A N 1
ATOM 1275 C CA . THR A 1 183 ? 8.349 14.767 -7.209 1.00 92.31 183 THR A CA 1
ATOM 1276 C C . THR A 1 183 ? 8.559 13.341 -7.713 1.00 92.31 183 THR A C 1
ATOM 1278 O O . THR A 1 183 ? 9.690 12.958 -8.024 1.00 92.31 183 THR A O 1
ATOM 1281 N N . PHE A 1 184 ? 7.476 12.573 -7.836 1.00 91.44 184 PHE A N 1
ATOM 1282 C CA . PHE A 1 184 ? 7.500 11.171 -8.260 1.00 91.44 184 PHE A CA 1
ATOM 1283 C C . PHE A 1 184 ? 6.819 10.954 -9.615 1.00 91.44 184 PHE A C 1
ATOM 1285 O O . PHE A 1 184 ? 6.063 11.796 -10.106 1.00 91.44 184 PHE A O 1
ATOM 1292 N N . GLY A 1 185 ? 7.118 9.814 -10.238 1.00 92.38 185 GLY A N 1
ATOM 1293 C CA . GLY A 1 185 ? 6.367 9.324 -11.392 1.00 92.38 185 GLY A CA 1
ATOM 1294 C C . GLY A 1 185 ? 6.674 9.966 -12.744 1.00 92.38 185 GLY A C 1
ATOM 1295 O O . GLY A 1 185 ? 6.100 9.568 -13.753 1.00 92.38 185 GLY A O 1
ATOM 1296 N N . GLY A 1 186 ? 7.603 10.926 -12.819 1.00 93.81 186 GLY A N 1
ATOM 1297 C CA . GLY A 1 186 ? 7.918 11.635 -14.071 1.00 93.81 186 GLY A CA 1
ATOM 1298 C C . GLY A 1 186 ? 8.322 10.739 -15.258 1.00 93.81 186 GLY A C 1
ATOM 1299 O O . GLY A 1 186 ? 8.179 11.159 -16.402 1.00 93.81 186 GLY A O 1
ATOM 1300 N N . ASN A 1 187 ? 8.778 9.510 -14.987 1.00 94.00 187 ASN A N 1
ATOM 1301 C CA . ASN A 1 187 ? 9.131 8.470 -15.958 1.00 94.00 187 ASN A CA 1
ATOM 1302 C C . ASN A 1 187 ? 8.363 7.151 -15.701 1.00 94.00 187 ASN A C 1
ATOM 1304 O O . ASN A 1 187 ? 8.842 6.076 -16.085 1.00 94.00 187 ASN A O 1
ATOM 1308 N N . ALA A 1 188 ? 7.218 7.214 -15.017 1.00 94.25 188 ALA A N 1
ATOM 1309 C CA . ALA A 1 188 ? 6.391 6.062 -14.680 1.00 94.25 188 ALA A CA 1
ATOM 1310 C C . ALA A 1 188 ? 5.232 5.868 -15.671 1.00 94.25 188 ALA A C 1
ATOM 1312 O O . ALA A 1 188 ? 4.808 6.803 -16.348 1.00 94.25 188 ALA A O 1
ATOM 1313 N N . ARG A 1 189 ? 4.699 4.650 -15.741 1.00 93.50 189 ARG A N 1
ATOM 1314 C CA . ARG A 1 189 ? 3.475 4.278 -16.460 1.00 93.50 189 ARG A CA 1
ATOM 1315 C C . ARG A 1 189 ? 2.267 4.408 -15.552 1.00 93.50 189 ARG A C 1
ATOM 1317 O O . ARG A 1 189 ? 2.371 4.187 -14.349 1.00 93.50 189 ARG A O 1
ATOM 1324 N N . ASP A 1 190 ? 1.116 4.699 -16.143 1.00 92.06 190 ASP A N 1
ATOM 1325 C CA . ASP A 1 190 ? -0.160 4.634 -15.438 1.00 92.06 190 ASP A CA 1
ATOM 1326 C C . ASP A 1 190 ? -0.619 3.173 -15.318 1.00 92.06 190 ASP A C 1
ATOM 1328 O O . ASP A 1 190 ? -1.334 2.627 -16.166 1.00 92.06 190 ASP A O 1
ATOM 1332 N N . VAL A 1 191 ? -0.145 2.513 -14.262 1.00 91.94 191 VAL A N 1
ATOM 1333 C CA . VAL A 1 191 ? -0.545 1.137 -13.942 1.00 91.94 191 VAL A CA 1
ATOM 1334 C C . VAL A 1 191 ? -1.982 1.062 -13.424 1.00 91.94 191 VAL A C 1
ATOM 1336 O O . VAL A 1 191 ? -2.598 0.009 -13.525 1.00 91.94 191 VAL A O 1
ATOM 1339 N N . GLY A 1 192 ? -2.554 2.170 -12.940 1.00 87.62 192 GLY A N 1
ATOM 1340 C CA . GLY A 1 192 ? -3.951 2.228 -12.511 1.00 87.62 192 GLY A CA 1
ATOM 1341 C C . GLY A 1 192 ? -4.929 2.183 -13.681 1.00 87.62 192 GLY A C 1
ATOM 1342 O O . GLY A 1 192 ? -5.985 1.566 -13.577 1.00 87.62 192 GLY A O 1
ATOM 1343 N N . ALA A 1 193 ? -4.561 2.783 -14.816 1.00 88.81 193 ALA A N 1
ATOM 1344 C CA . ALA A 1 193 ? -5.361 2.732 -16.040 1.00 88.81 193 ALA A CA 1
ATOM 1345 C C . ALA A 1 193 ? -5.298 1.377 -16.769 1.00 88.81 193 ALA A C 1
ATOM 1347 O O . ALA A 1 193 ? -6.223 1.036 -17.508 1.00 88.81 193 ALA A O 1
ATOM 1348 N N . SER A 1 194 ? -4.203 0.627 -16.607 1.00 87.81 194 SER A N 1
ATOM 1349 C CA . SER A 1 194 ? -3.984 -0.675 -17.265 1.00 87.81 194 SER A CA 1
ATOM 1350 C C . SER A 1 194 ? -4.249 -1.885 -16.359 1.00 87.81 194 SER A C 1
ATOM 1352 O O . SER A 1 194 ? -4.458 -2.994 -16.859 1.00 87.81 194 SER A O 1
ATOM 1354 N N . GLY A 1 195 ? -4.242 -1.688 -15.042 1.00 89.81 195 GLY A N 1
ATOM 1355 C CA . GLY A 1 195 ? -4.574 -2.688 -14.036 1.00 89.81 195 GLY A CA 1
ATOM 1356 C C . GLY A 1 195 ? -6.043 -2.664 -13.616 1.00 89.81 195 GLY A C 1
ATOM 1357 O O . GLY A 1 195 ? -6.872 -1.930 -14.156 1.00 89.81 195 GLY A O 1
ATOM 1358 N N . ALA A 1 196 ? -6.369 -3.497 -12.633 1.00 94.06 196 ALA A N 1
ATOM 1359 C CA . ALA A 1 196 ? -7.694 -3.573 -12.037 1.00 94.06 196 ALA A CA 1
ATOM 1360 C C . ALA A 1 196 ? -7.599 -3.486 -10.514 1.00 94.06 196 ALA A C 1
ATOM 1362 O O . ALA A 1 196 ? -6.898 -4.277 -9.887 1.00 94.06 196 ALA A O 1
ATOM 1363 N N . PHE A 1 197 ? -8.345 -2.556 -9.921 1.00 94.25 197 PHE A N 1
ATOM 1364 C CA . PHE A 1 197 ? -8.532 -2.490 -8.475 1.00 94.25 197 PHE A CA 1
ATOM 1365 C C . PHE A 1 197 ? -9.706 -3.368 -8.063 1.00 94.25 197 PHE A C 1
ATOM 1367 O O . PHE A 1 197 ? -10.790 -3.303 -8.653 1.00 94.25 197 PHE A O 1
ATOM 1374 N N . SER A 1 198 ? -9.501 -4.171 -7.026 1.00 90.69 198 SER A N 1
ATOM 1375 C CA . SER A 1 198 ? -10.615 -4.815 -6.340 1.00 90.69 198 SER A CA 1
ATOM 1376 C C . SER A 1 198 ? -11.319 -3.788 -5.459 1.00 90.69 198 SER A C 1
ATOM 1378 O O . SER A 1 198 ? -10.685 -2.887 -4.915 1.00 90.69 198 SER A O 1
ATOM 1380 N N . ALA A 1 199 ? -12.623 -3.965 -5.247 1.00 82.12 199 ALA A N 1
ATOM 1381 C CA . ALA A 1 199 ? -13.413 -3.114 -4.357 1.00 82.12 199 ALA A CA 1
ATOM 1382 C C . ALA A 1 199 ? -13.934 -3.898 -3.134 1.00 82.12 199 ALA A C 1
ATOM 1384 O O . ALA A 1 199 ? -15.133 -4.192 -3.064 1.00 82.12 199 ALA A O 1
ATOM 1385 N N . PRO A 1 200 ? -13.066 -4.293 -2.179 1.00 85.75 200 PRO A N 1
ATOM 1386 C CA . PRO A 1 200 ? -13.514 -4.757 -0.871 1.00 85.75 200 PRO A CA 1
ATOM 1387 C C . PRO A 1 200 ? -14.356 -3.667 -0.207 1.00 85.75 200 PRO A C 1
ATOM 1389 O O . PRO A 1 200 ? -13.972 -2.505 -0.208 1.00 85.75 200 PRO A O 1
ATOM 1392 N N . ALA A 1 201 ? -15.510 -4.025 0.355 1.00 81.56 201 ALA A N 1
ATOM 1393 C CA . ALA A 1 201 ? -16.415 -3.026 0.921 1.00 81.56 201 ALA A CA 1
ATOM 1394 C C . ALA A 1 201 ? -15.881 -2.399 2.222 1.00 81.56 201 ALA A C 1
ATOM 1396 O O . ALA A 1 201 ? -16.211 -1.257 2.529 1.00 81.56 201 ALA A O 1
ATOM 1397 N N . ASN A 1 202 ? -15.110 -3.157 3.005 1.00 89.38 202 ASN A N 1
ATOM 1398 C CA . ASN A 1 202 ? -14.644 -2.770 4.333 1.00 89.38 202 ASN A CA 1
ATOM 1399 C C . ASN A 1 202 ? -13.476 -3.643 4.807 1.00 89.38 202 ASN A C 1
ATOM 1401 O O . ASN A 1 202 ? -13.130 -4.647 4.175 1.00 89.38 202 ASN A O 1
ATOM 1405 N N . LEU A 1 203 ? -12.899 -3.274 5.952 1.00 89.44 203 LEU A N 1
ATOM 1406 C CA . LEU A 1 203 ? -11.759 -3.970 6.542 1.00 89.44 203 LEU A CA 1
ATOM 1407 C C . LEU A 1 203 ? -12.047 -5.429 6.917 1.00 89.44 203 LEU A C 1
ATOM 1409 O O . LEU A 1 203 ? -11.134 -6.253 6.914 1.00 89.44 203 LEU A O 1
ATOM 1413 N N . ALA A 1 204 ? -13.306 -5.791 7.180 1.00 90.94 204 ALA A N 1
ATOM 1414 C CA . ALA A 1 204 ? -13.663 -7.169 7.520 1.00 90.94 204 ALA A CA 1
ATOM 1415 C C . ALA A 1 204 ? -13.328 -8.173 6.399 1.00 90.94 204 ALA A C 1
ATOM 1417 O O . ALA A 1 204 ? -13.124 -9.354 6.684 1.00 90.94 204 ALA A O 1
ATOM 1418 N N . ALA A 1 205 ? -13.220 -7.721 5.143 1.00 90.75 205 ALA A N 1
ATOM 1419 C CA . ALA A 1 205 ? -12.806 -8.566 4.023 1.00 90.75 205 ALA A CA 1
ATOM 1420 C C . ALA A 1 205 ? -11.388 -9.143 4.200 1.00 90.75 205 ALA A C 1
ATOM 1422 O O . ALA A 1 205 ? -11.132 -10.275 3.792 1.00 90.75 205 ALA A O 1
ATOM 1423 N N . PHE A 1 206 ? -10.491 -8.403 4.856 1.00 91.38 206 PHE A N 1
ATOM 1424 C CA . PHE A 1 206 ? -9.075 -8.750 5.016 1.00 91.38 206 PHE A CA 1
ATOM 1425 C C . PHE A 1 206 ? -8.774 -9.595 6.258 1.00 91.38 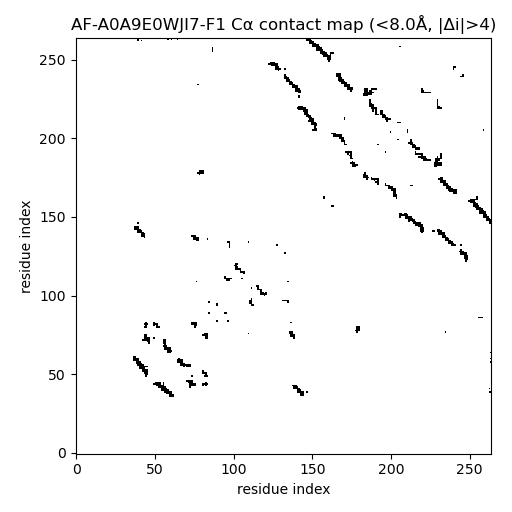206 PHE A C 1
ATOM 1427 O O . PHE A 1 206 ? -7.644 -10.037 6.440 1.00 91.38 206 PHE A O 1
ATOM 1434 N N . ALA A 1 207 ? -9.774 -9.837 7.111 1.00 89.12 207 ALA A N 1
ATOM 1435 C CA . ALA A 1 207 ? -9.607 -10.600 8.349 1.00 89.12 207 ALA A CA 1
ATOM 1436 C C . ALA A 1 207 ? -9.521 -12.124 8.125 1.00 89.12 207 ALA A C 1
ATOM 1438 O O . ALA A 1 207 ? -9.125 -12.860 9.025 1.00 89.12 207 ALA A O 1
ATOM 1439 N N . ALA A 1 208 ? -9.930 -12.614 6.949 1.00 85.31 208 ALA A N 1
ATOM 1440 C CA . ALA A 1 208 ? -9.939 -14.042 6.617 1.00 85.31 208 ALA A CA 1
ATOM 1441 C C . ALA A 1 208 ? -8.671 -14.522 5.882 1.00 85.31 208 ALA A C 1
ATOM 1443 O O . ALA A 1 208 ? -8.558 -15.718 5.602 1.00 85.31 208 ALA A O 1
ATOM 1444 N N . GLY A 1 209 ? -7.754 -13.608 5.554 1.00 86.00 209 GLY A N 1
ATOM 1445 C CA . GLY A 1 209 ? -6.508 -13.882 4.839 1.00 86.00 209 GLY A CA 1
ATOM 1446 C C . GLY A 1 209 ? -6.201 -12.853 3.740 1.00 86.00 209 GLY A C 1
ATOM 1447 O O . GLY A 1 209 ? -6.932 -11.863 3.596 1.00 86.00 209 GLY A O 1
ATOM 1448 N N . PRO A 1 210 ? -5.156 -13.098 2.926 1.00 87.88 210 PRO A N 1
ATOM 1449 C CA . PRO A 1 210 ? -4.764 -12.210 1.837 1.00 87.88 210 PRO A CA 1
ATOM 1450 C C . PRO A 1 210 ? -5.868 -12.054 0.793 1.00 87.88 210 PRO A C 1
ATOM 1452 O O . PRO A 1 210 ? -6.365 -13.033 0.233 1.00 87.88 210 PRO A O 1
ATOM 1455 N N . ASN A 1 211 ? -6.225 -10.808 0.491 1.00 92.81 211 ASN A N 1
ATOM 1456 C CA . ASN A 1 211 ? -7.152 -10.465 -0.582 1.00 92.81 211 ASN A CA 1
ATOM 1457 C C . ASN A 1 211 ? -6.444 -9.617 -1.632 1.00 92.81 211 ASN A C 1
ATOM 1459 O O . ASN A 1 211 ? -5.765 -8.650 -1.299 1.00 92.81 211 ASN A O 1
ATOM 1463 N N . LEU A 1 212 ? -6.646 -9.946 -2.905 1.00 92.06 212 LEU A N 1
ATOM 1464 C CA . LEU A 1 212 ? -6.128 -9.162 -4.023 1.00 92.06 212 LEU A CA 1
ATOM 1465 C C . LEU A 1 212 ? -6.798 -7.783 -4.041 1.00 92.06 212 LEU A C 1
ATOM 1467 O O . LEU A 1 212 ? -8.019 -7.705 -4.177 1.00 92.06 212 LEU A O 1
ATOM 1471 N N . VAL A 1 213 ? -6.014 -6.713 -3.925 1.00 93.88 213 VAL A N 1
ATOM 1472 C CA . VAL A 1 213 ? -6.485 -5.315 -3.940 1.00 93.88 213 VAL A CA 1
ATOM 1473 C C . VAL A 1 213 ? -6.136 -4.593 -5.239 1.00 93.88 213 VAL A C 1
ATOM 1475 O O . VAL A 1 213 ? -6.868 -3.696 -5.654 1.00 93.88 213 VAL A O 1
ATOM 1478 N N . PHE A 1 214 ? -5.089 -5.037 -5.932 1.00 95.19 214 PHE A N 1
ATOM 1479 C CA . PHE A 1 214 ? -4.721 -4.564 -7.262 1.00 95.19 214 PHE A CA 1
ATOM 1480 C C . PHE A 1 214 ? -4.159 -5.717 -8.090 1.00 95.19 214 PHE A C 1
ATOM 1482 O O . PHE A 1 214 ? -3.368 -6.507 -7.579 1.00 95.19 214 PHE A O 1
ATOM 1489 N N . SER A 1 215 ? -4.547 -5.791 -9.363 1.00 95.25 215 SER A N 1
ATOM 1490 C CA . SER A 1 215 ? -3.890 -6.649 -10.345 1.00 95.25 215 SER A CA 1
ATOM 1491 C C . SER A 1 215 ? -3.310 -5.831 -11.485 1.00 95.25 215 SER A C 1
ATOM 1493 O O . SER A 1 215 ? -4.043 -5.128 -12.191 1.00 95.25 215 SER A O 1
ATOM 1495 N N . GLY A 1 216 ? -1.995 -5.912 -11.653 1.00 91.00 216 GLY A N 1
ATOM 1496 C CA . GLY A 1 216 ? -1.248 -5.141 -12.632 1.00 91.00 216 GLY A CA 1
ATOM 1497 C C . GLY A 1 216 ? -0.879 -5.979 -13.845 1.00 91.00 216 GLY A C 1
ATOM 1498 O O . GLY A 1 216 ? -0.415 -7.110 -13.747 1.00 91.00 216 GLY A O 1
ATOM 1499 N N . THR A 1 217 ? -1.036 -5.399 -15.032 1.00 90.75 217 THR A N 1
ATOM 1500 C CA . THR A 1 217 ? -0.614 -6.037 -16.293 1.00 90.75 217 THR A CA 1
ATOM 1501 C C . THR A 1 217 ? 0.672 -5.436 -16.857 1.00 90.75 217 THR A C 1
ATOM 1503 O O . THR A 1 217 ? 1.246 -5.965 -17.812 1.00 90.75 217 THR A O 1
ATOM 1506 N N . GLU A 1 218 ? 1.153 -4.349 -16.253 1.00 89.56 218 GLU A N 1
ATOM 1507 C CA . GLU A 1 218 ? 2.313 -3.594 -16.701 1.00 89.56 218 GLU A CA 1
ATOM 1508 C C . GLU A 1 218 ? 3.267 -3.276 -15.549 1.00 89.56 218 GLU A C 1
ATOM 1510 O O . GLU A 1 218 ? 2.903 -3.229 -14.377 1.00 89.56 218 GLU A O 1
ATOM 1515 N N . ARG A 1 219 ? 4.517 -3.014 -15.924 1.00 90.06 219 ARG A N 1
ATOM 1516 C CA . ARG A 1 219 ? 5.541 -2.451 -15.047 1.00 90.06 219 ARG A CA 1
ATOM 1517 C C . ARG A 1 219 ? 5.313 -0.962 -14.812 1.00 90.06 219 ARG A C 1
ATOM 1519 O O . ARG A 1 219 ? 4.779 -0.283 -15.688 1.00 90.06 219 ARG A O 1
ATOM 1526 N N . THR A 1 220 ? 5.836 -0.415 -13.718 1.00 92.75 220 THR A N 1
ATOM 1527 C CA . THR A 1 220 ? 5.769 1.037 -13.495 1.00 92.75 220 THR A CA 1
ATOM 1528 C C . THR A 1 220 ? 6.809 1.799 -14.316 1.00 92.75 220 THR A C 1
ATOM 1530 O O . THR A 1 220 ? 6.542 2.919 -14.724 1.00 92.75 220 THR A O 1
ATOM 1533 N N . ALA A 1 221 ? 7.985 1.235 -14.614 1.00 89.00 221 ALA A N 1
ATOM 1534 C CA . ALA A 1 221 ? 9.035 1.959 -15.335 1.00 89.00 221 ALA A CA 1
ATOM 1535 C C . ALA A 1 221 ? 8.693 2.170 -16.828 1.00 89.00 221 ALA A C 1
ATOM 1537 O O . ALA A 1 221 ? 8.699 1.219 -17.619 1.00 89.00 221 ALA A O 1
ATOM 1538 N N . ASP A 1 222 ? 8.458 3.417 -17.254 1.00 91.12 222 ASP A N 1
ATOM 1539 C CA . ASP A 1 222 ? 8.223 3.734 -18.669 1.00 91.12 222 ASP A CA 1
ATOM 1540 C C . ASP A 1 222 ? 9.530 3.977 -19.431 1.00 91.12 222 ASP A C 1
ATOM 1542 O O . ASP A 1 222 ? 9.817 3.326 -20.439 1.00 91.12 222 ASP A O 1
ATOM 1546 N N . SER A 1 223 ? 10.362 4.870 -18.896 1.00 90.38 223 SER A N 1
ATOM 1547 C CA . SER A 1 223 ? 11.654 5.256 -19.465 1.00 90.38 223 SER A CA 1
ATOM 1548 C C . SER A 1 223 ? 12.755 5.273 -18.401 1.00 90.38 223 SER A C 1
ATOM 1550 O O . SER A 1 223 ? 12.492 5.154 -17.204 1.00 90.38 223 SER A O 1
ATOM 1552 N N . ALA A 1 224 ? 14.020 5.360 -18.824 1.00 86.81 224 ALA A N 1
ATOM 1553 C CA . ALA A 1 224 ? 15.154 5.388 -17.900 1.00 86.81 224 ALA A CA 1
ATOM 1554 C C . ALA A 1 224 ? 15.067 6.601 -16.958 1.00 86.81 224 ALA A C 1
ATOM 1556 O O . ALA A 1 224 ? 14.844 7.722 -17.406 1.00 86.81 224 ALA A O 1
ATOM 1557 N N . GLY A 1 225 ? 15.262 6.386 -15.660 1.00 83.69 225 GLY A N 1
ATOM 1558 C CA . GLY A 1 225 ? 15.172 7.426 -14.639 1.00 83.69 225 GLY A CA 1
ATOM 1559 C C . GLY A 1 225 ? 15.628 6.919 -13.279 1.00 83.69 225 GLY A C 1
ATOM 1560 O O . GLY A 1 225 ? 16.125 5.799 -13.161 1.00 83.69 225 GLY A O 1
ATOM 1561 N N . SER A 1 226 ? 15.465 7.752 -12.254 1.00 86.62 226 SER A N 1
ATOM 1562 C CA . SER A 1 226 ? 15.601 7.307 -10.867 1.00 86.62 226 SER A CA 1
ATOM 1563 C C . SER A 1 226 ? 14.424 6.414 -10.456 1.00 86.62 226 SER A C 1
ATOM 1565 O O . SER A 1 226 ? 13.363 6.448 -11.078 1.00 86.62 226 SER A O 1
ATOM 1567 N N . ILE A 1 227 ? 14.591 5.663 -9.363 1.00 84.56 227 ILE A N 1
ATOM 1568 C CA . ILE A 1 227 ? 13.521 4.849 -8.760 1.00 84.56 227 ILE A CA 1
ATOM 1569 C C . ILE A 1 227 ? 12.278 5.710 -8.508 1.00 84.56 227 ILE A C 1
ATOM 1571 O O . ILE A 1 227 ? 11.188 5.358 -8.942 1.00 84.56 227 ILE A O 1
ATOM 1575 N N . VAL A 1 228 ? 12.456 6.889 -7.907 1.00 87.25 228 VAL A N 1
ATOM 1576 C CA . VAL A 1 228 ? 11.369 7.839 -7.617 1.00 87.25 228 VAL A CA 1
ATOM 1577 C C . VAL A 1 228 ? 10.654 8.296 -8.895 1.00 87.25 228 VAL A C 1
ATOM 1579 O O . VAL A 1 228 ? 9.428 8.355 -8.938 1.00 87.25 228 VAL A O 1
ATOM 1582 N N . GLN A 1 229 ? 11.397 8.575 -9.971 1.00 87.06 229 GLN A N 1
ATOM 1583 C CA . GLN A 1 229 ? 10.801 8.946 -11.259 1.00 87.06 229 GLN A CA 1
ATOM 1584 C C . GLN A 1 229 ? 10.022 7.792 -11.896 1.00 87.06 229 GLN A C 1
ATOM 1586 O O . GLN A 1 229 ? 9.087 8.046 -12.641 1.00 87.06 229 GLN A O 1
ATOM 1591 N N . GLN A 1 230 ? 10.396 6.545 -11.619 1.00 90.81 230 GLN A N 1
ATOM 1592 C CA . GLN A 1 230 ? 9.738 5.342 -12.134 1.00 90.81 230 GLN A CA 1
ATOM 1593 C C . GLN A 1 230 ? 8.675 4.778 -11.180 1.00 90.81 230 GLN A C 1
ATOM 1595 O O . GLN A 1 230 ? 8.093 3.736 -11.478 1.00 90.81 230 GLN A O 1
ATOM 1600 N N . SER A 1 231 ? 8.436 5.428 -10.040 1.00 91.81 231 SER A N 1
ATOM 1601 C CA . SER A 1 231 ? 7.487 4.960 -9.031 1.00 91.81 231 SER A CA 1
ATOM 1602 C C . SER A 1 231 ? 6.076 5.457 -9.306 1.00 91.81 231 SER A C 1
ATOM 1604 O O . SER A 1 231 ? 5.895 6.604 -9.711 1.00 91.81 231 SER A O 1
ATOM 1606 N N . VAL A 1 232 ? 5.095 4.615 -9.004 1.00 94.19 232 VAL A N 1
ATOM 1607 C CA . VAL A 1 232 ? 3.681 4.985 -8.883 1.00 94.19 232 VAL A CA 1
ATOM 1608 C C . VAL A 1 232 ? 3.316 4.958 -7.403 1.00 94.19 232 VAL A C 1
ATOM 1610 O O . VAL A 1 232 ? 3.772 4.073 -6.675 1.00 94.19 232 VAL A O 1
ATOM 1613 N N . ARG A 1 233 ? 2.519 5.929 -6.954 1.00 94.19 233 ARG A N 1
ATOM 1614 C CA . ARG A 1 233 ? 2.002 5.968 -5.584 1.00 94.19 233 ARG A CA 1
ATOM 1615 C C . ARG A 1 233 ? 0.686 5.201 -5.520 1.00 94.19 233 ARG A C 1
ATOM 1617 O O . ARG A 1 233 ? -0.166 5.400 -6.384 1.00 94.19 233 ARG A 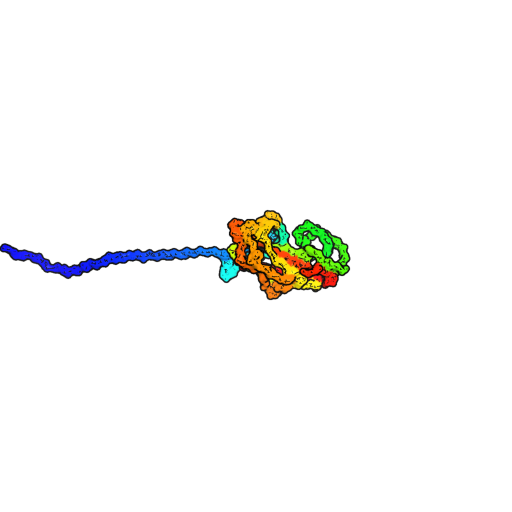O 1
ATOM 1624 N N . PHE A 1 234 ? 0.531 4.340 -4.526 1.00 93.75 234 PHE A N 1
ATOM 1625 C CA . PHE A 1 234 ? -0.722 3.667 -4.202 1.00 93.75 234 PHE A CA 1
ATOM 1626 C C . PHE A 1 234 ? -1.309 4.306 -2.951 1.00 93.75 234 PHE A C 1
ATOM 1628 O O . PHE A 1 234 ? -0.600 4.468 -1.961 1.00 93.75 234 PHE A O 1
ATOM 1635 N N . ASP A 1 235 ? -2.581 4.677 -3.036 1.00 91.56 235 ASP A N 1
ATOM 1636 C CA . ASP A 1 235 ? -3.301 5.478 -2.051 1.00 91.56 235 ASP A CA 1
ATOM 1637 C C . ASP A 1 235 ? -4.425 4.624 -1.457 1.00 91.56 235 ASP A C 1
ATOM 1639 O O . ASP A 1 235 ? -5.374 4.256 -2.161 1.00 91.56 235 ASP A O 1
ATOM 1643 N N . ALA A 1 236 ? -4.278 4.266 -0.184 1.00 90.06 236 ALA A N 1
ATOM 1644 C CA . ALA A 1 236 ? -5.242 3.517 0.602 1.00 90.06 236 ALA A CA 1
ATOM 1645 C C . ALA A 1 236 ? -6.109 4.482 1.408 1.00 90.06 236 ALA A C 1
ATOM 1647 O O . ALA A 1 236 ? -5.610 5.227 2.247 1.00 90.06 236 ALA A O 1
ATOM 1648 N N . GLN A 1 237 ? -7.411 4.423 1.170 1.00 88.50 237 GLN A N 1
ATOM 1649 C CA . GLN A 1 237 ? -8.403 5.244 1.837 1.00 88.50 237 GLN A CA 1
ATOM 1650 C C . GLN A 1 237 ? -9.237 4.393 2.788 1.00 88.50 237 GLN A C 1
ATOM 1652 O O . GLN A 1 237 ? -9.812 3.374 2.390 1.00 88.50 237 GLN A O 1
ATOM 1657 N N . TYR A 1 238 ? -9.361 4.857 4.025 1.00 86.44 238 TYR A N 1
ATOM 1658 C CA . TYR A 1 238 ? -10.207 4.273 5.055 1.00 86.44 238 TYR A CA 1
ATOM 1659 C C . TYR A 1 238 ? -11.285 5.275 5.435 1.00 86.44 238 TYR A C 1
ATOM 1661 O O . TYR A 1 238 ? -10.985 6.445 5.641 1.00 86.44 238 TYR A O 1
ATOM 1669 N N . SER A 1 239 ? -12.540 4.839 5.524 1.00 83.25 239 SER A N 1
ATOM 1670 C CA . SER A 1 239 ? -13.651 5.732 5.881 1.00 83.25 239 SER A CA 1
ATOM 1671 C C . SER A 1 239 ? -14.559 5.118 6.933 1.00 83.25 239 SER A C 1
ATOM 1673 O O . SER A 1 239 ? -15.042 3.998 6.771 1.00 83.25 239 SER A O 1
ATOM 1675 N N . LEU A 1 240 ? -14.825 5.848 8.013 1.00 79.62 240 LEU A N 1
ATOM 1676 C CA . LEU A 1 240 ? -15.771 5.401 9.030 1.00 79.62 240 LEU A CA 1
ATOM 1677 C C . LEU A 1 240 ? -17.215 5.693 8.591 1.00 79.62 240 LEU A C 1
ATOM 1679 O O . LEU A 1 240 ? -17.543 6.816 8.211 1.00 79.62 240 LEU A O 1
ATOM 1683 N N . GLY A 1 241 ? -18.098 4.693 8.655 1.00 71.62 241 GLY A N 1
ATOM 1684 C CA . GLY A 1 241 ? -19.504 4.843 8.253 1.00 71.62 241 GLY A CA 1
ATOM 1685 C C . GLY A 1 241 ? -19.691 5.041 6.734 1.00 71.62 241 GLY A C 1
ATOM 1686 O O . GLY A 1 241 ? -20.330 6.014 6.316 1.00 71.62 241 GLY A O 1
ATOM 1687 N N . PRO A 1 242 ? -19.187 4.116 5.890 1.00 56.47 242 PRO A N 1
ATOM 1688 C CA . PRO A 1 242 ? -18.870 4.321 4.465 1.00 56.47 242 PRO A CA 1
ATOM 1689 C C . PRO A 1 242 ? -20.043 4.632 3.513 1.00 56.47 242 PRO A C 1
ATOM 1691 O O . PRO A 1 242 ? -19.840 4.758 2.308 1.00 56.47 242 PRO A O 1
ATOM 1694 N N . VAL A 1 243 ? -21.280 4.751 4.006 1.00 56.72 243 VAL A N 1
ATOM 1695 C CA . VAL A 1 243 ? -22.479 4.968 3.172 1.00 56.72 243 VAL A CA 1
ATOM 1696 C C . VAL A 1 243 ? -23.248 6.246 3.541 1.00 56.72 243 VAL A C 1
ATOM 1698 O O . VAL A 1 243 ? -23.932 6.802 2.682 1.00 56.72 243 VAL A O 1
ATOM 1701 N N . ALA A 1 244 ? -23.150 6.740 4.784 1.00 59.00 244 ALA A N 1
ATOM 1702 C CA . ALA A 1 244 ? -23.982 7.857 5.261 1.00 59.00 244 ALA A CA 1
ATOM 1703 C C . ALA A 1 244 ? -23.342 8.747 6.349 1.00 59.00 244 ALA A C 1
ATOM 1705 O O . ALA A 1 244 ? -24.017 9.643 6.856 1.00 59.00 244 ALA A O 1
ATOM 1706 N N . GLY A 1 245 ? -22.067 8.529 6.693 1.00 62.66 245 GLY A N 1
ATOM 1707 C CA . GLY A 1 245 ? -21.456 9.095 7.898 1.00 62.66 245 GLY A CA 1
ATOM 1708 C C . GLY A 1 245 ? -21.685 8.208 9.124 1.00 62.66 245 GLY A C 1
ATOM 1709 O O . GLY A 1 245 ? -22.363 7.180 9.040 1.00 62.66 245 GLY A O 1
ATOM 1710 N N . TYR A 1 246 ? -21.100 8.595 10.256 1.00 67.38 246 TYR A N 1
ATOM 1711 C CA . TYR A 1 246 ? -21.222 7.862 11.515 1.00 67.38 246 TYR A CA 1
ATOM 1712 C C . TYR A 1 246 ? -22.228 8.558 12.436 1.00 67.38 246 TYR A C 1
ATOM 1714 O O . TYR A 1 246 ? -22.112 9.752 12.730 1.00 67.38 246 TYR A O 1
ATOM 1722 N N . ASP A 1 247 ? -23.249 7.819 12.864 1.00 67.62 247 ASP A N 1
ATOM 1723 C CA . ASP A 1 247 ? -24.248 8.302 13.813 1.00 67.62 247 ASP A CA 1
ATOM 1724 C C . ASP A 1 247 ? -23.739 8.045 15.233 1.00 67.62 247 ASP A C 1
ATOM 1726 O O . ASP A 1 247 ? -23.601 6.901 15.654 1.00 67.62 247 ASP A O 1
ATOM 1730 N N . LEU A 1 248 ? -23.481 9.111 15.996 1.00 65.31 248 LEU A N 1
ATOM 1731 C CA . LEU A 1 248 ? -22.917 9.013 17.347 1.00 65.31 248 LEU A CA 1
ATOM 1732 C C . LEU A 1 248 ? -23.862 8.338 18.352 1.00 65.31 248 LEU A C 1
ATOM 1734 O O . LEU A 1 248 ? -23.436 7.952 19.439 1.00 65.31 248 LEU A O 1
ATOM 1738 N N . SER A 1 249 ? -25.142 8.165 18.007 1.00 62.91 249 SER A N 1
ATOM 1739 C CA . SER A 1 249 ? -26.070 7.356 18.801 1.00 62.91 249 SER A CA 1
ATOM 1740 C C . SER A 1 249 ? -25.875 5.845 18.621 1.00 62.91 249 SER A C 1
ATOM 1742 O O . SER A 1 249 ? -26.417 5.075 19.414 1.00 62.91 249 SER A O 1
ATOM 1744 N N . GLN A 1 250 ? -25.082 5.418 17.629 1.00 63.28 250 GLN A N 1
ATOM 1745 C CA . GLN A 1 250 ? -24.718 4.014 17.398 1.00 63.28 250 GLN A CA 1
ATOM 1746 C C . GLN A 1 250 ? -23.714 3.482 18.421 1.00 63.28 250 GLN A C 1
ATOM 1748 O O . GLN A 1 250 ? -23.545 2.270 18.507 1.00 63.28 250 GLN A O 1
ATOM 1753 N N . GLY A 1 251 ? -23.110 4.372 19.213 1.00 66.56 251 GLY A N 1
ATOM 1754 C CA . GLY A 1 251 ? -22.213 4.013 20.298 1.00 66.56 251 GLY A CA 1
ATOM 1755 C C . GLY A 1 251 ? -20.833 4.635 20.167 1.00 66.56 251 GLY A C 1
ATOM 1756 O O . GLY A 1 251 ? -20.581 5.506 19.331 1.00 66.56 251 GLY A O 1
ATOM 1757 N N . SER A 1 252 ? -19.929 4.180 21.026 1.00 71.94 252 SER A N 1
ATOM 1758 C CA . SER A 1 252 ? -18.524 4.578 21.021 1.00 71.94 252 SER A CA 1
ATOM 1759 C C . SER A 1 252 ? -17.625 3.354 21.122 1.00 71.94 252 SER A C 1
ATOM 1761 O O . SER A 1 252 ? -18.048 2.283 21.560 1.00 71.94 252 SER A O 1
ATOM 1763 N N . GLY A 1 253 ? -16.373 3.508 20.707 1.00 71.62 253 GLY A N 1
ATOM 1764 C CA . GLY A 1 253 ? -15.407 2.423 20.703 1.00 71.62 253 GLY A CA 1
ATOM 1765 C C . GLY A 1 253 ? -14.110 2.821 20.016 1.00 71.62 253 GLY A C 1
ATOM 1766 O O . GLY A 1 253 ? -13.884 3.996 19.734 1.00 71.62 253 GLY A O 1
ATOM 1767 N N . SER A 1 254 ? -13.305 1.822 19.676 1.00 73.44 254 SER A N 1
ATOM 1768 C CA . SER A 1 254 ? -12.138 1.981 18.807 1.00 73.44 254 SER A CA 1
ATOM 1769 C C . SER A 1 254 ? -12.035 0.836 17.802 1.00 73.44 254 SER A C 1
ATOM 1771 O O . SER A 1 254 ? -12.454 -0.290 18.086 1.00 73.44 254 SER A O 1
ATOM 1773 N N . VAL A 1 255 ? -11.457 1.129 16.637 1.00 79.12 255 VAL A N 1
ATOM 1774 C CA . VAL A 1 255 ? -10.984 0.133 15.671 1.00 79.12 255 VAL A CA 1
ATOM 1775 C C . VAL A 1 255 ? -9.531 0.438 15.374 1.00 79.12 255 VAL A C 1
ATOM 1777 O O . VAL A 1 255 ? -9.206 1.499 14.856 1.00 79.12 255 VAL A O 1
ATOM 1780 N N . GLU A 1 256 ? -8.672 -0.520 15.672 1.00 81.00 256 GLU A N 1
ATOM 1781 C CA . GLU A 1 256 ? -7.265 -0.514 15.308 1.00 81.00 256 GLU A CA 1
ATOM 1782 C C . GLU A 1 256 ? -7.022 -1.744 14.440 1.00 81.00 256 GLU A C 1
ATOM 1784 O O . GLU A 1 256 ? -7.393 -2.858 14.819 1.00 81.00 256 GLU A O 1
ATOM 1789 N N . ALA A 1 257 ? -6.428 -1.561 13.266 1.00 81.88 257 ALA A N 1
ATOM 1790 C CA . ALA A 1 257 ? -6.100 -2.658 12.369 1.00 81.88 257 ALA A CA 1
AT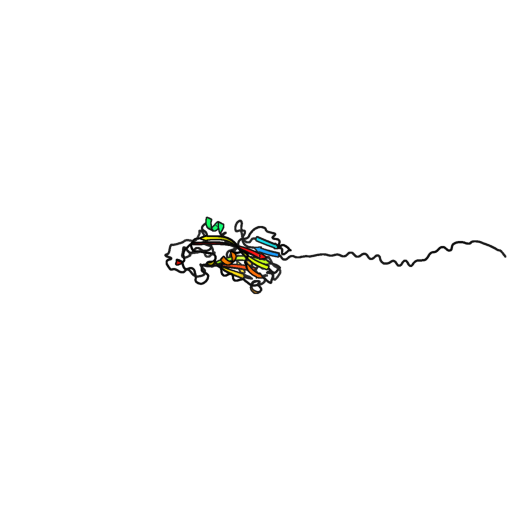OM 1791 C C . ALA A 1 257 ? -4.754 -2.401 11.699 1.00 81.88 257 ALA A C 1
ATOM 1793 O O . ALA A 1 257 ? -4.530 -1.341 11.118 1.00 81.88 257 ALA A O 1
ATOM 1794 N N . GLN A 1 258 ? -3.879 -3.399 11.749 1.00 85.38 258 GLN A N 1
ATOM 1795 C CA . GLN A 1 258 ? -2.633 -3.414 11.002 1.00 85.38 258 GLN A CA 1
ATOM 1796 C C . GLN A 1 258 ? -2.870 -4.145 9.683 1.00 85.38 258 GLN A C 1
ATOM 1798 O O . GLN A 1 258 ? -2.925 -5.378 9.646 1.00 85.38 258 GLN A O 1
ATOM 1803 N N . LEU A 1 259 ? -3.039 -3.376 8.609 1.00 86.44 259 LEU A N 1
ATOM 1804 C CA . LEU A 1 259 ? -3.213 -3.902 7.261 1.00 86.44 259 LEU A CA 1
ATOM 1805 C C . LEU A 1 259 ? -1.855 -3.957 6.551 1.00 86.44 259 LEU A C 1
ATOM 1807 O O . LEU A 1 259 ? -1.239 -2.922 6.306 1.00 86.44 259 LEU A O 1
ATOM 1811 N N . ALA A 1 260 ? -1.392 -5.162 6.231 1.00 86.94 260 ALA A N 1
ATOM 1812 C CA . ALA A 1 260 ? -0.148 -5.390 5.506 1.00 86.94 260 ALA A CA 1
ATOM 1813 C C . ALA A 1 260 ? -0.413 -5.504 4.003 1.00 86.94 260 ALA A C 1
ATOM 1815 O O . ALA A 1 260 ? -1.355 -6.184 3.594 1.00 86.94 260 ALA A O 1
ATOM 1816 N N . TYR A 1 261 ? 0.444 -4.872 3.199 1.00 88.31 261 TYR A N 1
ATOM 1817 C CA . TYR A 1 261 ? 0.433 -4.950 1.739 1.00 88.31 261 TYR A CA 1
ATOM 1818 C C . TYR A 1 261 ? 1.589 -5.816 1.251 1.00 88.31 261 TYR A C 1
ATOM 1820 O O . TYR A 1 261 ? 2.734 -5.578 1.619 1.00 88.31 261 TYR A O 1
ATOM 1828 N N . THR A 1 262 ? 1.297 -6.782 0.386 1.00 87.75 262 THR A N 1
ATOM 1829 C CA . THR A 1 262 ? 2.306 -7.635 -0.253 1.00 87.75 262 THR A CA 1
ATOM 1830 C C . THR A 1 262 ? 2.272 -7.408 -1.752 1.00 87.75 262 THR A C 1
ATOM 1832 O O . THR A 1 262 ? 1.208 -7.532 -2.361 1.00 87.75 262 THR A O 1
ATOM 1835 N N . VAL A 1 263 ? 3.427 -7.085 -2.334 1.00 86.00 263 VAL A N 1
ATOM 1836 C CA . VAL A 1 263 ? 3.598 -6.839 -3.771 1.00 86.00 263 VAL A CA 1
ATOM 1837 C C . VAL A 1 263 ? 4.403 -7.987 -4.382 1.00 86.00 263 VAL A C 1
ATOM 1839 O O . VAL A 1 263 ? 5.449 -8.332 -3.838 1.00 86.00 263 VAL A O 1
ATOM 1842 N N . PHE A 1 264 ? 3.932 -8.577 -5.485 1.00 83.88 264 PHE A N 1
ATOM 1843 C CA . PHE A 1 264 ? 4.567 -9.738 -6.133 1.00 83.88 264 PHE A CA 1
ATOM 1844 C C . PHE A 1 264 ? 4.441 -9.708 -7.659 1.00 83.88 264 PHE A C 1
ATOM 1846 O O . PHE A 1 264 ? 3.405 -9.209 -8.152 1.00 83.88 264 PHE A O 1
#

Foldseek 3Di:
DDDDDDDDDDPDDDPPPPPPVPPPDDDDDDDDDDDDFKWKWKWAAFPVPRDDTDGAWIFTPDPVRDTPHPGHGFWAFPLARGGDDALVVCVVQVWDLADPQADWPDPPPSTDDPVTDGDGDDQVFDFDDDCSQKGKTKMKMAIQAWKWKKKAWPDKDKWKLDDQLQKFKAKAKDQWDHRPNATANQQFDPQRVQKDADGDGTRVVRHVHIDTGIGGHGGGGRDDDDSRNSMMMMMMMIGGRVPGGDGCVSIDIDMGTDMDMDMD

Solvent-accessible surface area (backbone atoms only — not comparable to full-atom values): 15398 Å² total; per-residue (Å²): 136,86,81,90,79,87,80,91,85,76,95,69,90,74,78,80,67,80,80,73,75,70,77,88,82,83,85,85,84,87,77,90,83,87,83,84,69,38,42,40,37,35,33,26,9,35,60,90,79,43,51,58,85,34,82,23,37,38,32,35,54,59,102,75,51,50,68,76,42,99,46,69,58,28,41,14,34,62,63,42,64,50,39,51,81,53,66,82,54,26,80,77,69,76,44,43,79,73,74,85,88,43,76,83,57,67,95,76,84,79,65,54,59,92,85,51,68,80,59,92,79,91,55,88,79,41,68,51,68,66,71,85,43,51,41,55,37,23,40,32,41,25,21,75,35,54,35,36,31,31,33,24,51,80,47,70,52,65,34,73,66,46,54,49,70,44,31,18,43,46,60,49,61,46,36,60,54,63,29,70,94,48,69,33,9,84,26,30,32,61,41,63,82,65,26,48,66,43,80,56,74,20,49,51,67,22,67,83,41,78,36,72,40,35,43,37,74,47,30,20,47,64,49,93,67,54,66,54,24,13,15,28,38,39,41,39,39,37,25,48,29,74,87,81,31,42,52,50,74,72,53,59,63,44,80,41,69,45,72,46,78,47,77,86

Nearest PDB structures (foldseek):
  8eht-assembly1_E  TM=3.208E-01  e=3.751E-01  Escherichia coli
  1vrb-assembly1_B  TM=2.073E-01  e=4.186E-01  Bacillus subtilis

Radius of gyration: 34.68 Å; Cα contacts (8 Å, |Δi|>4): 551; chains: 1; bounding box: 109×83×101 Å